Protein AF-A0A849QFP9-F1 (afdb_monomer)

Solvent-accessible surface area (backbone atoms only — not comparable to full-atom values): 15693 Å² total; per-residue (Å²): 98,94,88,39,67,68,58,35,40,57,73,71,58,43,58,43,57,27,62,75,68,69,52,83,86,75,66,65,94,75,50,58,71,41,82,56,90,66,101,61,86,63,81,42,46,48,81,75,65,74,53,51,54,38,48,56,88,50,54,67,30,78,45,77,45,74,23,51,42,28,26,16,52,90,52,50,41,52,28,49,55,52,53,53,54,72,69,53,57,87,64,71,64,72,63,45,62,80,47,41,46,50,38,37,40,39,49,51,54,51,46,72,70,40,37,65,43,58,36,36,42,34,39,18,53,60,24,34,24,28,23,21,88,80,57,57,47,78,44,85,54,75,42,74,47,74,42,68,40,50,38,38,49,40,43,55,46,23,53,38,35,53,44,68,60,83,72,32,56,40,41,58,56,26,33,77,70,69,73,36,52,60,52,72,95,76,56,87,57,77,79,100,38,75,47,83,81,67,51,60,65,69,68,42,53,58,26,63,34,72,68,57,50,46,53,59,58,57,54,67,42,88,65,42,51,57,58,42,77,74,34,89,65,51,59,53,64,54,50,52,51,46,46,48,47,64,69,45,41,32,70,75,53,42,49,60,54,54,47,44,40,51,75,75,36,73,67,22,50,55,53,54,73,54,68,82,109

Secondary structure (DSSP, 8-state):
-TT-HHHHHHHTTHHHHHHHTTPPP--GGGS-EEE---SS--SSHHHHHSS-EEEGGGTT-EEEE--EEEEETTTEE-SHHHHTHHHH--S-HHHHTTTHHHHHHHHHHHHHHH-SEEEEEEEEEEEEEBSTTTS-EEEE---EEEES-HHHHHHHHHHHHT--GGG-HHHHHHHHTTSS---GGG----SS--STTTS------B---HHHHHHHHHTTSTTHHHHHHTSGGGHHHHHHHHHIIIIIIIIIIIHHHHHHHHHH-HHHHHHHHTTT-

Radius of gyration: 19.11 Å; Cα contacts (8 Å, |Δi|>4): 413; chains: 1; bounding box: 43×47×51 Å

Structure (mmCIF, N/CA/C/O backbone):
data_AF-A0A849QFP9-F1
#
_entry.id   AF-A0A849QFP9-F1
#
loop_
_atom_site.group_PDB
_atom_site.id
_atom_site.type_symbol
_atom_site.label_atom_id
_atom_site.label_alt_id
_atom_site.label_comp_id
_atom_site.label_asym_id
_atom_site.label_entity_id
_atom_site.label_seq_id
_atom_site.pdbx_PDB_ins_code
_atom_site.Cartn_x
_atom_site.Cartn_y
_atom_site.Cartn_z
_atom_site.occupancy
_atom_site.B_iso_or_equiv
_atom_site.auth_seq_id
_atom_site.auth_comp_id
_atom_site.auth_asym_id
_atom_site.auth_atom_id
_atom_site.pdbx_PDB_model_num
ATOM 1 N N . VAL A 1 1 ? 5.590 16.949 -3.247 1.00 47.62 1 VAL A N 1
ATOM 2 C CA . VAL A 1 1 ? 4.534 16.055 -3.809 1.00 47.62 1 VAL A CA 1
ATOM 3 C C . VAL A 1 1 ? 3.725 15.306 -2.740 1.00 47.62 1 VAL A C 1
ATOM 5 O O . VAL A 1 1 ? 2.513 15.281 -2.849 1.00 47.62 1 VAL A O 1
ATOM 8 N N . VAL A 1 2 ? 4.326 14.746 -1.679 1.00 54.09 2 VAL A N 1
ATOM 9 C CA . VAL A 1 2 ? 3.601 13.879 -0.707 1.00 54.09 2 VAL A CA 1
ATOM 10 C C . VAL A 1 2 ? 2.628 14.616 0.236 1.00 54.09 2 VAL A C 1
ATOM 12 O O . VAL A 1 2 ? 1.715 14.002 0.770 1.00 54.09 2 VAL A O 1
ATOM 15 N N . THR A 1 3 ? 2.793 15.922 0.446 1.00 63.94 3 THR A N 1
ATOM 16 C CA . THR A 1 3 ? 1.950 16.717 1.363 1.00 63.94 3 THR A CA 1
ATOM 17 C C . THR A 1 3 ? 0.831 17.492 0.669 1.00 63.94 3 THR A C 1
ATOM 19 O O . THR A 1 3 ? -0.048 18.014 1.345 1.00 63.94 3 THR A O 1
ATOM 22 N N . ASN A 1 4 ? 0.846 17.576 -0.665 1.00 79.81 4 ASN A N 1
ATOM 23 C CA . ASN A 1 4 ? -0.159 18.300 -1.440 1.00 79.81 4 ASN A CA 1
ATOM 24 C C . ASN A 1 4 ? -0.864 17.322 -2.382 1.00 79.81 4 ASN A C 1
ATOM 26 O O . ASN A 1 4 ? -0.306 16.928 -3.408 1.00 79.81 4 ASN A O 1
ATOM 30 N N . ILE A 1 5 ? -2.090 16.949 -2.012 1.00 85.25 5 ILE A N 1
ATOM 31 C CA . ILE A 1 5 ? -2.906 15.965 -2.728 1.00 85.25 5 ILE A CA 1
ATOM 32 C C . ILE A 1 5 ? -3.139 16.401 -4.177 1.00 85.25 5 ILE A C 1
ATOM 34 O O . ILE A 1 5 ? -2.902 15.611 -5.078 1.00 85.25 5 ILE A O 1
ATOM 38 N N . TYR A 1 6 ? -3.489 17.665 -4.425 1.00 88.19 6 TYR A N 1
ATOM 39 C CA . TYR A 1 6 ? -3.736 18.174 -5.779 1.00 88.19 6 TYR A CA 1
ATOM 40 C C . TYR A 1 6 ? -2.489 18.124 -6.667 1.00 88.19 6 TYR A C 1
ATOM 42 O O . TYR A 1 6 ? -2.559 17.728 -7.831 1.00 88.19 6 TYR A O 1
ATOM 50 N N . ALA A 1 7 ? -1.324 18.477 -6.113 1.00 87.44 7 ALA A N 1
ATOM 51 C CA . ALA A 1 7 ? -0.056 18.345 -6.825 1.00 87.44 7 ALA A CA 1
ATOM 52 C C . ALA A 1 7 ? 0.269 16.873 -7.129 1.00 87.44 7 ALA A C 1
ATOM 54 O O . ALA A 1 7 ? 0.789 16.578 -8.202 1.00 87.44 7 ALA A O 1
ATOM 55 N N . GLY A 1 8 ? -0.060 15.956 -6.213 1.00 87.50 8 GLY A N 1
ATOM 56 C CA . GLY A 1 8 ? 0.051 14.511 -6.416 1.00 87.50 8 GLY A CA 1
ATOM 57 C C . GLY A 1 8 ? -0.875 13.996 -7.518 1.00 87.50 8 GLY A C 1
ATOM 58 O O . GLY A 1 8 ? -0.400 13.336 -8.438 1.00 87.50 8 GLY A O 1
ATOM 59 N N . THR A 1 9 ? -2.162 14.343 -7.477 1.00 89.75 9 THR A N 1
ATOM 60 C CA . THR A 1 9 ? -3.165 13.978 -8.493 1.00 89.75 9 THR A CA 1
ATOM 61 C C . THR A 1 9 ? -2.753 14.476 -9.879 1.00 89.75 9 THR A C 1
ATOM 63 O O . THR A 1 9 ? -2.843 13.736 -10.857 1.00 89.75 9 THR A O 1
ATOM 66 N N . LYS A 1 10 ? -2.223 15.705 -9.969 1.00 89.62 10 LYS A N 1
ATOM 67 C CA . LYS A 1 10 ? -1.679 16.248 -11.221 1.00 89.62 10 LYS A CA 1
ATOM 68 C C . LYS A 1 10 ? -0.416 15.512 -11.668 1.00 89.62 10 LYS A C 1
ATOM 70 O O . LYS A 1 10 ? -0.332 15.093 -12.814 1.00 89.62 10 LYS A O 1
ATOM 75 N N . GLY A 1 11 ? 0.559 15.356 -10.774 1.00 88.44 11 GLY A N 1
ATOM 76 C CA . GLY A 1 11 ? 1.865 14.773 -11.095 1.00 88.44 11 GLY A CA 1
ATOM 77 C C . GLY A 1 11 ? 1.814 13.291 -11.472 1.00 88.44 11 GLY A C 1
ATOM 78 O O . GLY A 1 11 ? 2.631 12.853 -12.271 1.00 88.44 11 GLY A O 1
ATOM 79 N N . ASN A 1 12 ? 0.844 12.540 -10.945 1.00 89.69 12 ASN A N 1
ATOM 80 C CA . ASN A 1 12 ? 0.605 11.138 -11.309 1.00 89.69 12 ASN A CA 1
ATOM 81 C C . ASN A 1 12 ? -0.395 10.982 -12.468 1.00 89.69 12 ASN A C 1
ATOM 83 O O . ASN A 1 12 ? -0.777 9.864 -12.797 1.00 89.69 12 ASN A O 1
ATOM 87 N N . ASN A 1 13 ? -0.810 12.089 -13.092 1.00 91.88 13 ASN A N 1
ATOM 88 C CA . ASN A 1 13 ? -1.701 12.111 -14.248 1.00 91.88 13 ASN A CA 1
ATOM 89 C C . ASN A 1 13 ? -3.089 11.481 -14.013 1.00 91.88 13 ASN A C 1
ATOM 91 O O . ASN A 1 13 ? -3.632 10.781 -14.861 1.00 91.88 13 ASN A O 1
ATOM 95 N N . TRP A 1 14 ? -3.686 11.718 -12.844 1.00 92.88 14 TRP A N 1
ATOM 96 C CA . TRP A 1 14 ? -5.005 11.162 -12.512 1.00 92.88 14 TRP A CA 1
ATOM 97 C C . TRP A 1 14 ? -6.162 11.955 -13.132 1.00 92.88 14 TRP A C 1
ATOM 99 O O . TRP A 1 14 ? -7.222 11.395 -13.402 1.00 92.88 14 TRP A O 1
ATOM 109 N N . TYR A 1 15 ? -5.977 13.258 -13.372 1.00 92.81 15 TYR A N 1
ATOM 110 C CA . TYR A 1 15 ? -7.051 14.133 -13.853 1.00 92.81 15 TYR A CA 1
ATOM 111 C C . TYR A 1 15 ? -7.648 13.723 -15.207 1.00 92.81 15 TYR A C 1
ATOM 113 O O . TYR A 1 15 ? -8.880 13.696 -15.286 1.00 92.81 15 TYR A O 1
ATOM 121 N N . PRO A 1 16 ? -6.862 13.378 -16.248 1.00 94.00 16 PRO A N 1
ATOM 122 C CA . PRO A 1 16 ? -7.442 12.955 -17.523 1.00 94.00 16 PRO A CA 1
ATOM 123 C C . PRO A 1 16 ? -8.290 11.689 -17.380 1.00 94.00 16 PRO A C 1
ATOM 125 O O . PRO A 1 16 ? -9.415 11.639 -17.873 1.00 94.00 16 PRO A O 1
ATOM 128 N N . VAL A 1 17 ? -7.818 10.712 -16.596 1.00 93.56 17 VAL A N 1
ATOM 129 C CA . VAL A 1 17 ? -8.555 9.472 -16.301 1.00 93.56 17 VAL A CA 1
ATOM 130 C C . VAL A 1 17 ? -9.873 9.781 -15.586 1.00 93.56 17 VAL A C 1
ATOM 132 O O . VAL A 1 17 ? -10.939 9.331 -16.010 1.00 93.56 17 VAL A O 1
ATOM 135 N N . MET A 1 18 ? -9.830 10.611 -14.539 1.00 94.75 18 MET A N 1
ATOM 136 C CA . MET A 1 18 ? -11.031 11.013 -13.800 1.00 94.75 18 MET A CA 1
ATOM 137 C C . MET A 1 18 ? -12.038 11.744 -14.695 1.00 94.75 18 MET A C 1
ATOM 139 O O . MET A 1 18 ? -13.232 11.460 -14.631 1.00 94.75 18 MET A O 1
ATOM 143 N N . LYS A 1 19 ? -11.568 12.652 -15.558 1.00 93.31 19 LYS A N 1
ATOM 144 C CA . LYS A 1 19 ? -12.397 13.401 -16.513 1.00 93.31 19 LYS A CA 1
ATOM 145 C C . LYS A 1 19 ? -13.053 12.466 -17.533 1.00 93.31 19 LYS A C 1
ATOM 147 O O . LYS A 1 19 ? -14.272 12.522 -17.700 1.00 93.31 19 LYS A O 1
ATOM 152 N N . LYS A 1 20 ? -12.274 11.580 -18.161 1.00 94.38 20 LYS A N 1
ATOM 153 C CA . LYS A 1 20 ? -12.737 10.607 -19.163 1.00 94.38 20 LYS A CA 1
ATOM 154 C C . LYS A 1 20 ? -13.816 9.676 -18.612 1.00 94.38 20 LYS A C 1
ATOM 156 O O . LYS A 1 20 ? -14.843 9.473 -19.256 1.00 94.38 20 LYS A O 1
ATOM 161 N N . HIS A 1 21 ? -13.618 9.170 -17.396 1.00 94.69 21 HIS A N 1
ATOM 162 C CA . HIS A 1 21 ? -14.536 8.229 -16.747 1.00 94.69 21 HIS A CA 1
ATOM 163 C C . HIS A 1 21 ? -15.568 8.898 -15.825 1.00 94.69 21 HIS A C 1
ATOM 165 O O . HIS A 1 21 ? -16.326 8.204 -15.151 1.00 94.69 21 HIS A O 1
ATOM 171 N N . ARG A 1 22 ? -15.630 10.238 -15.800 1.00 96.00 22 ARG A N 1
ATOM 172 C CA . ARG A 1 22 ? -16.554 11.031 -14.963 1.00 96.00 22 ARG A CA 1
ATOM 173 C C . ARG A 1 22 ? -16.488 10.662 -13.473 1.00 96.00 22 ARG A C 1
ATOM 175 O O . ARG A 1 22 ? -17.497 10.678 -12.768 1.00 96.00 22 ARG A O 1
ATOM 182 N N . ILE A 1 23 ? -15.287 10.349 -12.991 1.00 94.81 23 ILE A N 1
ATOM 183 C CA . ILE A 1 23 ? -15.021 9.996 -11.596 1.00 94.81 23 ILE A CA 1
ATOM 184 C C . ILE A 1 23 ? -14.970 11.283 -10.774 1.00 94.81 23 ILE A C 1
ATOM 186 O O . ILE A 1 23 ? -14.195 12.198 -11.062 1.00 94.81 23 ILE A O 1
ATOM 190 N N . LYS A 1 24 ? -15.787 11.353 -9.721 1.00 93.06 24 LYS A N 1
ATOM 191 C CA . LYS A 1 24 ? -15.722 12.452 -8.754 1.00 93.06 24 LYS A CA 1
ATOM 192 C C . LYS A 1 24 ? -14.499 12.268 -7.862 1.00 93.06 24 LYS A C 1
ATOM 194 O O . LYS A 1 24 ? -14.338 11.226 -7.237 1.00 93.06 24 LYS A O 1
ATOM 199 N N . PHE A 1 25 ? -13.667 13.300 -7.774 1.00 91.94 25 PHE A N 1
ATOM 200 C CA . PHE A 1 25 ? -12.512 13.307 -6.885 1.00 91.94 25 PHE A CA 1
ATOM 201 C C . PHE A 1 25 ? -12.856 13.986 -5.559 1.00 91.94 25 PHE A C 1
ATOM 203 O O . PHE A 1 25 ? -13.142 15.183 -5.534 1.00 91.94 25 PHE A O 1
ATOM 210 N N . LEU A 1 26 ? -12.794 13.228 -4.463 1.00 89.81 26 LEU A N 1
ATOM 211 C CA . LEU A 1 26 ? -12.957 13.736 -3.104 1.00 89.81 26 LEU A CA 1
ATOM 212 C C . LEU A 1 26 ? -11.648 13.549 -2.323 1.00 89.81 26 LEU A C 1
ATOM 214 O O . LEU A 1 26 ? -11.327 12.432 -1.917 1.00 89.81 26 LEU A O 1
ATOM 218 N N . PRO A 1 27 ? -10.878 14.622 -2.078 1.00 88.25 27 PRO A N 1
ATOM 219 C CA . PRO A 1 27 ? -9.790 14.582 -1.113 1.00 88.25 27 PRO A CA 1
ATOM 220 C C . PRO A 1 27 ? -10.349 14.334 0.289 1.00 88.25 27 PRO A C 1
ATOM 222 O O . PRO A 1 27 ? -11.085 15.161 0.820 1.00 88.25 27 PRO A O 1
ATOM 225 N N . LEU A 1 28 ? -9.956 13.232 0.921 1.00 82.62 28 LEU A N 1
ATOM 226 C CA . LEU A 1 28 ? -10.495 12.825 2.228 1.00 82.62 28 LEU A CA 1
ATOM 227 C C . LEU A 1 28 ? -10.129 13.775 3.373 1.00 82.62 28 LEU A C 1
ATOM 229 O O . LEU A 1 28 ? -10.816 13.822 4.381 1.00 82.62 28 LEU A O 1
ATOM 233 N N . ILE A 1 29 ? -9.107 14.615 3.189 1.00 81.88 29 ILE A N 1
ATOM 234 C CA . ILE A 1 29 ? -8.820 15.736 4.099 1.00 81.88 29 ILE A CA 1
ATOM 235 C C . ILE A 1 29 ? -9.986 16.733 4.221 1.00 81.88 29 ILE A C 1
ATOM 237 O O . ILE A 1 29 ? -10.018 17.500 5.176 1.00 81.88 29 ILE A O 1
ATOM 241 N N . ASN A 1 30 ? -10.916 16.722 3.261 1.00 85.06 30 ASN A N 1
ATOM 242 C CA . ASN A 1 30 ? -12.113 17.561 3.228 1.00 85.06 30 ASN A CA 1
ATOM 243 C C . ASN A 1 30 ? -13.391 16.765 3.550 1.00 85.06 30 ASN A C 1
ATOM 245 O O . ASN A 1 30 ? -14.485 17.303 3.394 1.00 85.06 30 ASN A O 1
ATOM 249 N N . ALA A 1 31 ? -13.270 15.487 3.917 1.00 88.00 31 ALA A N 1
ATOM 250 C CA . ALA A 1 31 ? -14.407 14.640 4.244 1.00 88.00 31 ALA A CA 1
ATOM 251 C C . ALA A 1 31 ? -14.952 14.941 5.646 1.00 88.00 31 ALA A C 1
ATOM 253 O O . ALA A 1 31 ? -14.252 15.484 6.508 1.00 88.00 31 ALA A O 1
ATOM 254 N N . THR A 1 32 ? -16.206 14.563 5.884 1.00 90.38 32 THR A N 1
ATOM 255 C CA . THR A 1 32 ? -16.853 14.746 7.186 1.00 90.38 32 THR A CA 1
ATOM 256 C C . THR A 1 32 ? -16.579 13.537 8.067 1.00 90.38 32 THR A C 1
ATOM 258 O O . THR A 1 32 ? -17.117 12.464 7.821 1.00 90.38 32 THR A O 1
ATOM 261 N N . TYR A 1 33 ? -15.771 13.693 9.113 1.00 91.00 33 TYR A N 1
ATOM 262 C CA . TYR A 1 33 ? -15.473 12.595 10.035 1.00 91.00 33 TYR A CA 1
ATOM 263 C C . TYR A 1 33 ? -16.540 12.464 11.125 1.00 91.00 33 TYR A C 1
ATOM 265 O O . TYR A 1 33 ? -17.012 13.466 11.663 1.00 91.00 33 TYR A O 1
ATOM 273 N N . VAL A 1 34 ? -16.908 11.222 11.439 1.00 93.62 34 VAL A N 1
ATOM 274 C CA . VAL A 1 34 ? -17.873 10.865 12.488 1.00 93.62 34 VAL A CA 1
ATOM 275 C C . VAL A 1 34 ? -17.320 9.745 13.364 1.00 93.62 34 VAL A C 1
ATOM 277 O O . VAL A 1 34 ? -16.515 8.938 12.893 1.00 93.62 34 VAL A O 1
ATOM 280 N N . ASP A 1 35 ? -17.768 9.691 14.617 1.00 93.75 35 ASP A N 1
ATOM 281 C CA . ASP A 1 35 ? -17.397 8.639 15.564 1.00 93.75 35 ASP A CA 1
ATOM 282 C C . ASP A 1 35 ? -17.896 7.264 15.116 1.00 93.75 35 ASP A C 1
ATOM 284 O O . ASP A 1 35 ? -19.013 7.112 14.609 1.00 93.75 35 ASP A O 1
ATOM 288 N N . VAL A 1 36 ? -17.073 6.243 15.353 1.00 94.06 36 VAL A N 1
ATOM 289 C CA . VAL A 1 36 ? -17.382 4.850 15.035 1.00 94.06 36 VAL A CA 1
ATOM 290 C C . VAL A 1 36 ? -17.274 3.991 16.275 1.00 94.06 36 VAL A C 1
ATOM 292 O O . VAL A 1 36 ? -16.244 3.942 16.943 1.00 94.06 36 VAL A O 1
ATOM 295 N N . LYS A 1 37 ? -18.335 3.231 16.539 1.00 93.25 37 LYS A N 1
ATOM 296 C CA . LYS A 1 37 ? -18.308 2.181 17.548 1.00 93.25 37 LYS A CA 1
ATOM 297 C C . LYS A 1 37 ? -17.863 0.871 16.909 1.00 93.25 37 LYS A C 1
ATOM 299 O O . LYS A 1 37 ? -18.579 0.308 16.085 1.00 93.25 37 LYS A O 1
ATOM 304 N N . LEU A 1 38 ? -16.696 0.384 17.313 1.00 94.50 38 LEU A N 1
ATOM 305 C CA . LEU A 1 38 ? -16.158 -0.885 16.835 1.00 94.50 38 LEU A CA 1
ATOM 306 C C . LEU A 1 38 ? -16.750 -2.080 17.599 1.00 94.50 38 LEU A C 1
ATOM 308 O O . LEU A 1 38 ? -17.119 -1.949 18.769 1.00 94.50 38 LEU A O 1
ATOM 312 N N . PRO A 1 39 ? -16.821 -3.268 16.968 1.00 92.88 39 PRO A N 1
ATOM 313 C CA . PRO A 1 39 ? -17.368 -4.472 17.598 1.00 92.88 39 PRO A CA 1
ATOM 314 C C . PRO A 1 39 ? -16.432 -5.081 18.655 1.00 92.88 39 PRO A C 1
ATOM 316 O O . PRO A 1 39 ? -16.833 -5.980 19.390 1.00 92.88 39 PRO A O 1
ATOM 319 N N . ARG A 1 40 ? -15.178 -4.622 18.724 1.00 93.12 40 ARG A N 1
ATOM 320 C CA . ARG A 1 40 ? -14.170 -5.039 19.705 1.00 93.12 40 ARG A CA 1
ATOM 321 C C . ARG A 1 40 ? -13.244 -3.868 20.031 1.00 93.12 40 ARG A C 1
ATOM 323 O O . ARG A 1 40 ? -13.169 -2.917 19.255 1.00 93.12 40 ARG A O 1
ATOM 330 N N . LYS A 1 41 ? -12.535 -3.968 21.158 1.00 93.12 41 LYS A N 1
ATOM 331 C CA . LYS A 1 41 ? -11.524 -2.984 21.562 1.00 93.12 41 LYS A CA 1
ATOM 332 C C . LYS A 1 41 ? -10.402 -2.913 20.521 1.00 93.12 41 LYS A C 1
ATOM 334 O O . LYS A 1 41 ? -9.990 -3.954 20.004 1.00 93.12 41 LYS A O 1
ATOM 339 N N . THR A 1 42 ? -9.920 -1.704 20.242 1.00 94.56 42 THR A N 1
ATOM 340 C CA . THR A 1 42 ? -8.750 -1.497 19.378 1.00 94.56 42 THR A CA 1
ATOM 341 C C . THR A 1 42 ? -7.468 -1.979 20.055 1.00 94.56 42 THR A C 1
ATOM 343 O O . THR A 1 42 ? -7.383 -2.064 21.283 1.00 94.56 42 THR A O 1
ATOM 346 N N . LEU A 1 43 ? -6.461 -2.319 19.255 1.00 94.81 43 LEU A N 1
ATOM 347 C CA . LEU A 1 43 ? -5.129 -2.655 19.740 1.00 94.81 43 LEU A CA 1
ATOM 348 C C . LEU A 1 43 ? -4.415 -1.416 20.282 1.00 94.81 43 LEU A C 1
ATOM 350 O O . LEU A 1 43 ? -3.799 -1.492 21.342 1.00 94.81 43 LEU A O 1
ATOM 354 N N . VAL A 1 44 ? -4.460 -0.305 19.538 1.00 93.44 44 VAL A N 1
ATOM 355 C CA . VAL A 1 44 ? -3.753 0.944 19.877 1.00 93.44 44 VAL A CA 1
ATOM 356 C C . VAL A 1 44 ? -4.447 2.218 19.384 1.00 93.44 44 VAL A C 1
ATOM 358 O O . VAL A 1 44 ? -4.041 3.308 19.785 1.00 93.44 44 VAL A O 1
ATOM 361 N N . LEU A 1 45 ? -5.429 2.132 18.478 1.00 89.69 45 LEU A N 1
ATOM 362 C CA . LEU A 1 45 ? -6.012 3.316 17.834 1.00 89.69 45 LEU A CA 1
ATOM 363 C C . LEU A 1 45 ? -6.629 4.287 18.859 1.00 89.69 45 LEU A C 1
ATOM 365 O O . LEU A 1 45 ? -6.307 5.475 18.837 1.00 89.69 45 LEU A O 1
ATOM 369 N N . GLU A 1 46 ? -7.436 3.780 19.794 1.00 89.31 46 GLU A N 1
ATOM 370 C CA . GLU A 1 46 ? -8.029 4.585 20.875 1.00 89.31 46 GLU A CA 1
ATOM 371 C C . GLU A 1 46 ? -6.956 5.177 21.801 1.00 89.31 46 GLU A C 1
ATOM 373 O O . GLU A 1 46 ? -7.046 6.342 22.175 1.00 89.31 46 GLU A O 1
ATOM 378 N N . ASP A 1 47 ? -5.898 4.424 22.111 1.00 88.38 47 ASP A N 1
ATOM 379 C CA . ASP A 1 47 ? -4.819 4.878 22.998 1.00 88.38 47 ASP A CA 1
ATOM 380 C C . ASP A 1 47 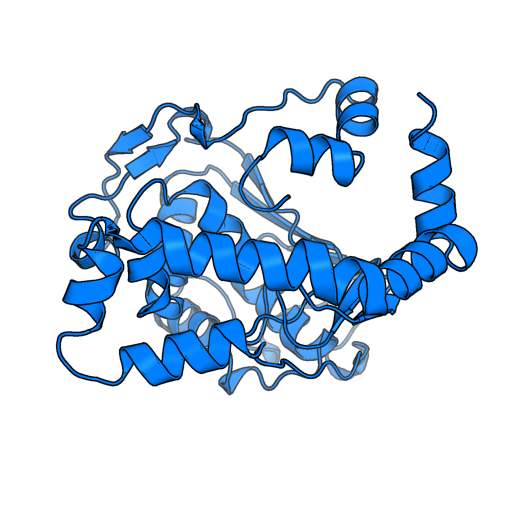? -3.974 6.004 22.368 1.00 88.38 47 ASP A C 1
ATOM 382 O O . ASP A 1 47 ? -3.492 6.900 23.064 1.00 88.38 47 ASP A O 1
ATOM 386 N N . ILE A 1 48 ? -3.779 5.970 21.044 1.00 85.69 48 ILE A N 1
ATOM 387 C CA . ILE A 1 48 ? -2.963 6.953 20.312 1.00 85.69 48 ILE A CA 1
ATOM 388 C C . ILE A 1 48 ? -3.762 8.218 19.981 1.00 85.69 48 ILE A C 1
ATOM 390 O O . ILE A 1 48 ? -3.211 9.324 20.032 1.00 85.69 48 ILE A O 1
ATOM 394 N N . PHE A 1 49 ? -5.027 8.066 19.584 1.00 85.25 49 PHE A N 1
ATOM 395 C CA . PHE A 1 49 ? -5.834 9.166 19.048 1.00 85.25 49 PHE A CA 1
ATOM 396 C C . PHE A 1 49 ? -6.902 9.678 20.015 1.00 85.25 49 PHE A C 1
ATOM 398 O O . PHE A 1 49 ? -7.353 10.808 19.848 1.00 85.25 49 PHE A O 1
ATOM 405 N N . GLY A 1 50 ? -7.279 8.896 21.029 1.00 87.25 50 GLY A N 1
ATOM 406 C CA . GLY A 1 50 ? -8.362 9.213 21.967 1.00 87.25 50 GLY A CA 1
ATOM 407 C C . GLY A 1 50 ? -9.769 9.056 21.382 1.00 87.25 50 GLY A C 1
ATOM 408 O O . GLY A 1 50 ? -10.745 9.149 22.119 1.00 87.25 50 GLY A O 1
ATOM 409 N N . GLU A 1 51 ? -9.878 8.813 20.077 1.00 86.88 51 GLU A N 1
ATOM 410 C CA . GLU A 1 51 ? -11.126 8.693 19.330 1.00 86.88 51 GLU A CA 1
ATOM 411 C C . GLU A 1 51 ? -10.966 7.683 18.184 1.00 86.88 51 GLU A C 1
ATOM 413 O O . GLU A 1 51 ? -9.861 7.460 17.679 1.00 86.88 51 GLU A O 1
ATOM 418 N N . VAL A 1 52 ? -12.082 7.093 17.752 1.00 90.69 52 VAL A N 1
ATOM 419 C CA . VAL A 1 52 ? -12.154 6.272 16.538 1.00 90.69 52 VAL A CA 1
ATOM 420 C C . VAL A 1 52 ? -13.134 6.938 15.591 1.00 90.69 52 VAL A C 1
ATOM 422 O O . VAL A 1 52 ? -14.344 6.868 15.787 1.00 90.69 52 VAL A O 1
ATOM 425 N N . ILE A 1 53 ? -12.599 7.578 14.556 1.00 91.25 53 ILE A N 1
ATOM 426 C CA . ILE A 1 53 ? -13.379 8.342 13.582 1.00 91.25 53 ILE A CA 1
ATOM 427 C C . ILE A 1 53 ? -13.166 7.816 12.164 1.00 91.25 53 ILE A C 1
ATOM 429 O O . ILE A 1 53 ? -12.091 7.321 11.818 1.00 91.25 53 ILE A O 1
ATOM 433 N N . ALA A 1 54 ? -14.179 7.973 11.316 1.00 92.06 54 ALA A N 1
ATOM 434 C CA . ALA A 1 54 ? -14.102 7.636 9.898 1.00 92.06 54 ALA A CA 1
ATOM 435 C C . ALA A 1 54 ? -14.851 8.656 9.024 1.00 92.06 54 ALA A C 1
ATOM 437 O O . ALA A 1 54 ? -15.789 9.293 9.510 1.00 92.06 54 ALA A O 1
ATOM 438 N N . PRO A 1 55 ? -14.479 8.807 7.738 1.00 92.00 55 PRO A N 1
ATOM 439 C CA . PRO A 1 55 ? -15.224 9.638 6.795 1.00 92.00 55 PRO A CA 1
ATOM 440 C C . PRO A 1 55 ? -16.649 9.104 6.617 1.00 92.00 55 PRO A C 1
ATOM 442 O O . PRO A 1 55 ? -16.836 7.950 6.241 1.00 92.00 55 PRO A O 1
ATOM 445 N N . LYS A 1 56 ? -17.666 9.931 6.846 1.00 92.75 56 LYS A N 1
ATOM 446 C CA . LYS A 1 56 ? -19.082 9.565 6.705 1.00 92.75 56 LYS A CA 1
ATOM 447 C C . LYS A 1 56 ? -19.418 9.103 5.286 1.00 92.75 56 LYS A C 1
ATOM 449 O O . LYS A 1 56 ? -20.289 8.262 5.095 1.00 92.75 56 LYS A O 1
ATOM 454 N N . GLU A 1 57 ? -18.728 9.653 4.294 1.00 91.00 57 GLU A N 1
ATOM 455 C CA . GLU A 1 57 ? -18.966 9.440 2.869 1.00 91.00 57 GLU A CA 1
ATOM 456 C C . GLU A 1 57 ? -18.712 7.997 2.408 1.00 91.00 57 GLU A C 1
ATOM 458 O O . GLU A 1 57 ? -19.217 7.617 1.355 1.00 91.00 57 GLU A O 1
ATOM 463 N N . ILE A 1 58 ? -17.963 7.194 3.174 1.00 89.94 58 ILE A N 1
ATOM 464 C CA . ILE A 1 58 ? -17.651 5.799 2.818 1.00 89.94 58 ILE A CA 1
ATOM 465 C C . ILE A 1 58 ? -18.533 4.765 3.538 1.00 89.94 58 ILE A C 1
ATOM 467 O O . ILE A 1 58 ? -18.447 3.572 3.245 1.00 89.94 58 ILE A O 1
ATOM 471 N N . PHE A 1 59 ? -19.406 5.190 4.456 1.00 94.25 59 PHE A N 1
ATOM 472 C CA . PHE A 1 59 ? -20.256 4.278 5.229 1.00 94.25 59 PHE A CA 1
ATOM 473 C C . PHE A 1 59 ? -21.258 3.561 4.326 1.00 94.25 59 PHE A C 1
ATOM 475 O O . PHE A 1 59 ? -21.962 4.194 3.540 1.00 94.25 59 PHE A O 1
ATOM 482 N N . GLY A 1 60 ? -21.342 2.238 4.463 1.00 95.06 60 GLY A N 1
ATOM 483 C CA . GLY A 1 60 ? -22.241 1.392 3.679 1.00 95.06 60 GLY A CA 1
ATOM 484 C C . GLY A 1 60 ? -21.942 1.388 2.178 1.00 95.06 60 GLY A C 1
ATOM 485 O O . GLY A 1 60 ? -22.794 0.972 1.397 1.00 95.06 60 GLY A O 1
ATOM 486 N N . THR A 1 61 ? -20.764 1.860 1.763 1.00 94.44 61 THR A N 1
ATOM 487 C CA . THR A 1 61 ? -20.338 1.842 0.361 1.00 94.44 61 THR A CA 1
ATOM 488 C C . THR A 1 61 ? -19.492 0.612 0.050 1.00 94.44 61 THR A C 1
ATOM 490 O O . THR A 1 61 ? -18.917 -0.007 0.947 1.00 94.44 61 THR A O 1
ATOM 493 N N . ASN A 1 62 ? -19.400 0.276 -1.234 1.00 95.69 62 ASN A N 1
ATOM 494 C CA . ASN A 1 62 ? -18.411 -0.672 -1.733 1.00 95.69 62 ASN A CA 1
ATOM 495 C C . ASN A 1 62 ? -17.117 0.091 -1.995 1.00 95.69 62 ASN A C 1
ATOM 497 O O . ASN A 1 62 ? -17.123 1.064 -2.755 1.00 95.69 62 ASN A O 1
ATOM 501 N N . ILE A 1 63 ? -16.023 -0.350 -1.388 1.00 93.88 63 ILE A N 1
ATOM 502 C CA . ILE A 1 63 ? -14.721 0.295 -1.509 1.00 93.88 63 ILE A CA 1
ATOM 503 C C . ILE A 1 63 ? -13.820 -0.587 -2.372 1.00 93.88 63 ILE A C 1
ATOM 505 O O . ILE A 1 63 ? -13.746 -1.803 -2.191 1.00 93.88 63 ILE A O 1
ATOM 509 N N . ILE A 1 64 ? -13.155 0.044 -3.345 1.00 95.81 64 ILE A N 1
ATOM 510 C CA . ILE A 1 64 ? -12.122 -0.592 -4.163 1.00 95.81 64 ILE A CA 1
ATOM 511 C C . ILE A 1 64 ? -10.780 0.057 -3.832 1.00 95.81 64 ILE A C 1
ATOM 513 O O . ILE A 1 64 ? -10.571 1.241 -4.103 1.00 95.81 64 ILE A O 1
ATOM 517 N N . HIS A 1 65 ? -9.871 -0.728 -3.269 1.00 95.69 65 HIS A N 1
ATOM 518 C CA . HIS A 1 65 ? -8.500 -0.334 -2.979 1.00 95.69 65 HIS A CA 1
ATOM 519 C C . HIS A 1 65 ? -7.604 -0.548 -4.196 1.00 95.69 65 HIS A C 1
ATOM 521 O O . HIS A 1 65 ? -7.631 -1.618 -4.802 1.00 95.69 65 HIS A O 1
ATOM 527 N N . LEU A 1 66 ? -6.764 0.443 -4.507 1.00 95.50 66 LEU A N 1
ATOM 528 C CA . LEU A 1 66 ? -5.814 0.405 -5.628 1.00 95.50 66 LEU A CA 1
ATOM 529 C C . LEU A 1 66 ? -4.360 0.606 -5.147 1.00 95.50 66 LEU A C 1
ATOM 531 O O . LEU A 1 66 ? -3.711 1.586 -5.530 1.00 95.50 66 LEU A O 1
ATOM 535 N N . PRO A 1 67 ? -3.834 -0.261 -4.257 1.00 95.75 67 PRO A N 1
ATOM 536 C CA . PRO A 1 67 ? -2.465 -0.139 -3.770 1.00 95.75 67 PRO A CA 1
ATOM 537 C C . PRO A 1 67 ? -1.456 -0.482 -4.871 1.00 95.75 67 PRO A C 1
ATOM 539 O O . PRO A 1 67 ? -1.720 -1.308 -5.731 1.00 95.75 67 PRO A O 1
ATOM 542 N N . THR A 1 68 ? -0.251 0.082 -4.799 1.00 95.38 68 THR A N 1
ATOM 543 C CA . THR A 1 68 ? 0.867 -0.285 -5.692 1.00 95.38 68 THR A CA 1
ATOM 544 C C . THR A 1 68 ? 1.858 -1.203 -4.978 1.00 95.38 68 THR A C 1
ATOM 546 O O . THR A 1 68 ? 2.224 -0.927 -3.829 1.00 95.38 68 THR A O 1
ATOM 549 N N . ILE A 1 69 ? 2.385 -2.228 -5.655 1.00 96.69 69 ILE A N 1
ATOM 550 C CA . ILE A 1 69 ? 3.456 -3.086 -5.128 1.00 96.69 69 ILE A CA 1
ATOM 551 C C . ILE A 1 69 ? 4.747 -2.276 -4.975 1.00 96.69 69 ILE A C 1
ATOM 553 O O . ILE A 1 69 ? 5.441 -1.956 -5.939 1.00 96.69 69 ILE A O 1
ATOM 557 N N . LYS A 1 70 ? 5.118 -1.955 -3.735 1.00 95.25 70 LYS A N 1
ATOM 558 C CA . LYS A 1 70 ? 6.409 -1.319 -3.437 1.00 95.25 70 LYS A CA 1
ATOM 559 C C . LYS A 1 70 ? 6.907 -1.595 -2.026 1.00 95.25 70 LYS A C 1
ATOM 561 O O . LYS A 1 70 ? 6.108 -1.774 -1.097 1.00 95.25 70 LYS A O 1
ATOM 566 N N . THR A 1 71 ? 8.225 -1.570 -1.857 1.00 93.75 71 THR A N 1
ATOM 567 C CA . THR A 1 71 ? 8.896 -1.663 -0.554 1.00 93.75 71 THR A CA 1
ATOM 568 C C . THR A 1 71 ? 8.619 -0.438 0.323 1.00 93.75 71 THR A C 1
ATOM 570 O O . THR A 1 71 ? 8.277 0.655 -0.145 1.00 93.75 71 THR A O 1
ATOM 573 N N . HIS A 1 72 ? 8.755 -0.609 1.640 1.00 90.12 72 HIS A N 1
ATOM 574 C CA . HIS A 1 72 ? 8.552 0.468 2.605 1.00 90.12 72 HIS A CA 1
ATOM 575 C C . HIS A 1 72 ? 9.426 0.313 3.855 1.00 90.12 72 HIS A C 1
ATOM 577 O O . HIS A 1 72 ? 9.338 -0.687 4.565 1.00 90.12 72 HIS A O 1
ATOM 583 N N . GLY A 1 73 ? 10.190 1.352 4.211 1.00 81.38 73 GLY A N 1
ATOM 584 C CA . GLY A 1 73 ? 11.192 1.273 5.285 1.00 81.38 73 GLY A CA 1
ATOM 585 C C . GLY A 1 73 ? 10.665 1.030 6.712 1.00 81.38 73 GLY A C 1
ATOM 586 O O . GLY A 1 73 ? 11.445 0.651 7.588 1.00 81.38 73 GLY A O 1
ATOM 587 N N . HIS A 1 74 ? 9.366 1.235 6.971 1.00 76.69 74 HIS A N 1
ATOM 588 C CA . HIS A 1 74 ? 8.755 0.972 8.288 1.00 76.69 74 HIS A CA 1
ATOM 589 C C . HIS A 1 74 ? 8.030 -0.370 8.392 1.00 76.69 74 HIS A C 1
ATOM 591 O O . HIS A 1 74 ? 7.936 -0.908 9.485 1.00 76.69 74 HIS A O 1
ATOM 597 N N . THR A 1 75 ? 7.499 -0.883 7.282 1.00 82.00 75 THR A N 1
ATOM 598 C CA . THR A 1 75 ? 6.538 -2.003 7.273 1.00 82.00 75 THR A CA 1
ATOM 599 C C . THR A 1 75 ? 6.969 -3.132 6.339 1.00 82.00 75 THR A C 1
ATOM 601 O O . THR A 1 75 ? 6.155 -3.994 6.031 1.00 82.00 75 THR A O 1
ATOM 604 N N . GLN A 1 76 ? 8.226 -3.106 5.872 1.00 88.44 76 GLN A N 1
ATOM 605 C CA . GLN A 1 76 ? 8.814 -3.919 4.791 1.00 88.44 76 GLN A CA 1
ATOM 606 C C . GLN A 1 76 ? 8.209 -3.639 3.413 1.00 88.44 76 GLN A C 1
ATOM 608 O O . GLN A 1 76 ? 8.916 -3.361 2.447 1.00 88.44 76 GLN A O 1
ATOM 613 N N . MET A 1 77 ? 6.887 -3.607 3.344 1.00 93.19 77 MET A N 1
ATOM 614 C CA . MET A 1 77 ? 6.108 -3.392 2.138 1.00 93.19 77 MET A CA 1
ATOM 615 C C . MET A 1 77 ? 4.989 -2.381 2.371 1.00 93.19 77 MET A C 1
ATOM 617 O O . MET A 1 77 ? 4.663 -1.999 3.505 1.00 93.19 77 MET A O 1
ATOM 621 N N . THR A 1 78 ? 4.408 -1.947 1.265 1.00 91.56 78 THR A N 1
ATOM 622 C CA . THR A 1 78 ? 3.112 -1.272 1.234 1.00 91.56 78 THR A CA 1
ATOM 623 C C . THR A 1 78 ? 1.986 -2.303 1.190 1.00 91.56 78 THR A C 1
ATOM 625 O O . THR A 1 78 ? 1.919 -3.096 2.130 1.00 91.56 78 THR A O 1
ATOM 628 N N . GLY A 1 79 ? 1.131 -2.286 0.170 1.00 94.31 79 GLY A N 1
ATOM 629 C CA . GLY A 1 79 ? -0.030 -3.166 0.051 1.00 94.31 79 GLY A CA 1
ATOM 630 C C . GLY A 1 79 ? -1.330 -2.562 0.583 1.00 94.31 79 GLY A C 1
ATOM 631 O O . GLY A 1 79 ? -1.353 -1.436 1.096 1.00 94.31 79 GLY A O 1
ATOM 632 N N . ALA A 1 80 ? -2.398 -3.339 0.453 1.00 95.69 80 ALA A N 1
ATOM 633 C CA . ALA A 1 80 ? -3.782 -3.002 0.741 1.00 95.69 80 ALA A CA 1
ATOM 634 C C . ALA A 1 80 ? -3.968 -2.473 2.161 1.00 95.69 80 ALA A C 1
ATOM 636 O O . ALA A 1 80 ? -4.500 -1.383 2.338 1.00 95.69 80 ALA A O 1
ATOM 637 N N . LEU A 1 81 ? -3.435 -3.163 3.179 1.00 95.44 81 LEU A N 1
ATOM 638 C CA . LEU A 1 81 ? -3.591 -2.715 4.571 1.00 95.44 81 LEU A CA 1
ATOM 639 C C . LEU A 1 81 ? -3.011 -1.310 4.771 1.00 95.44 81 LEU A C 1
ATOM 641 O O . LEU A 1 81 ? -3.530 -0.521 5.553 1.00 95.44 81 LEU A O 1
ATOM 645 N N . LYS A 1 82 ? -1.904 -0.992 4.083 1.00 92.31 82 LYS A N 1
ATOM 646 C CA . LYS A 1 82 ? -1.232 0.304 4.228 1.00 92.31 82 LYS A CA 1
ATOM 647 C C . LYS A 1 82 ? -1.907 1.413 3.423 1.00 92.31 82 LYS A C 1
ATOM 649 O O . LYS A 1 82 ? -1.761 2.573 3.803 1.00 92.31 82 LYS A O 1
ATOM 654 N N . ASP A 1 83 ? -2.618 1.079 2.354 1.00 92.25 83 ASP A N 1
ATOM 655 C CA . ASP A 1 83 ? -3.399 2.031 1.559 1.00 92.25 83 ASP A CA 1
ATOM 656 C C . ASP A 1 83 ? -4.416 2.778 2.437 1.00 92.25 83 ASP A C 1
ATOM 658 O O . ASP A 1 83 ? -4.459 4.011 2.475 1.00 92.25 83 ASP A O 1
ATOM 662 N N . SER A 1 84 ? -5.091 2.029 3.310 1.00 87.44 84 SER A N 1
ATOM 663 C CA . SER A 1 84 ? -6.058 2.522 4.295 1.00 87.44 84 SER A CA 1
ATOM 664 C C . SER A 1 84 ? -5.478 3.510 5.312 1.00 87.44 84 SER A C 1
ATOM 666 O O . SER A 1 84 ? -6.211 4.291 5.916 1.00 87.44 84 SER A O 1
ATOM 668 N N . PHE A 1 85 ? -4.154 3.542 5.503 1.00 87.56 85 PHE A N 1
ATOM 669 C CA . PHE A 1 85 ? -3.513 4.486 6.425 1.00 87.56 85 PHE A CA 1
ATOM 670 C C . PHE A 1 85 ? -3.799 5.947 6.053 1.00 87.56 85 PHE A C 1
ATOM 672 O O . PHE A 1 85 ? -3.929 6.805 6.928 1.00 87.56 85 PHE A O 1
ATOM 679 N N . GLY A 1 86 ? -3.889 6.239 4.750 1.00 75.38 86 GLY A N 1
ATOM 680 C CA . GLY A 1 86 ? -4.199 7.577 4.252 1.00 75.38 86 GLY A CA 1
ATOM 681 C C . GLY A 1 86 ? -5.661 7.990 4.446 1.00 75.38 86 GLY A C 1
ATOM 682 O O . GLY A 1 86 ? -5.927 9.192 4.489 1.00 75.38 86 GLY A O 1
ATOM 683 N N . LEU A 1 87 ? -6.563 7.010 4.580 1.00 72.62 87 LEU A N 1
ATOM 684 C CA . LEU A 1 87 ? -8.018 7.171 4.601 1.00 72.62 87 LEU A CA 1
ATOM 685 C C . LEU A 1 87 ? -8.537 7.652 5.963 1.00 72.62 87 LEU A C 1
ATOM 687 O O . LEU A 1 87 ? -9.333 8.589 6.038 1.00 72.62 87 LEU A O 1
ATOM 691 N N . TYR A 1 88 ? -8.044 7.057 7.048 1.00 70.12 88 TYR A N 1
ATOM 692 C CA . TYR A 1 88 ? -8.652 7.228 8.373 1.00 70.12 88 TYR A CA 1
ATOM 693 C C . TYR A 1 88 ? -7.933 8.210 9.290 1.00 70.12 88 TYR A C 1
ATOM 695 O O . TYR A 1 88 ? -8.558 8.853 10.127 1.00 70.12 88 TYR A O 1
ATOM 703 N N . LEU A 1 89 ? -6.618 8.359 9.145 1.00 72.00 89 LEU A N 1
ATOM 704 C CA . LEU A 1 89 ? -5.837 9.143 10.097 1.00 72.00 89 LEU A CA 1
ATOM 705 C C . LEU A 1 89 ? -5.719 10.585 9.618 1.00 72.00 89 LEU A C 1
ATOM 707 O O . LEU A 1 89 ? -5.085 10.836 8.599 1.00 72.00 89 LEU A O 1
ATOM 711 N N . THR A 1 90 ? -6.261 11.558 10.343 1.00 67.19 90 THR A N 1
ATOM 712 C CA . THR A 1 90 ? -6.169 12.986 9.969 1.00 67.19 90 THR A CA 1
ATOM 713 C C . THR A 1 90 ? -5.064 13.714 10.733 1.00 67.19 90 THR A C 1
ATOM 715 O O . THR A 1 90 ? -4.258 14.431 10.138 1.00 67.19 90 THR A O 1
ATOM 718 N N . LYS A 1 91 ? -4.975 13.482 12.044 1.00 69.81 91 LYS A N 1
ATOM 719 C CA . LYS A 1 91 ? -4.010 14.099 12.969 1.00 69.81 91 LYS A CA 1
ATOM 720 C C . LYS A 1 91 ? -2.981 13.074 13.442 1.00 69.81 91 LYS A C 1
ATOM 722 O O . LYS A 1 91 ? -3.103 11.897 13.134 1.00 69.81 91 LYS A O 1
ATOM 727 N N . ASN A 1 92 ? -1.926 13.523 14.127 1.00 68.62 92 ASN A N 1
ATOM 728 C CA . ASN A 1 92 ? -0.951 12.688 14.857 1.00 68.62 92 ASN A CA 1
ATOM 729 C C . ASN A 1 92 ? -0.370 11.470 14.104 1.00 68.62 92 ASN A C 1
ATOM 731 O O . ASN A 1 92 ? 0.126 10.528 14.718 1.00 68.62 92 ASN A O 1
ATOM 735 N N . ARG A 1 93 ? -0.350 11.501 12.761 1.00 75.75 93 ARG A N 1
ATOM 736 C CA . ARG A 1 93 ? 0.119 10.389 11.912 1.00 75.75 93 ARG A CA 1
ATOM 737 C C . ARG A 1 93 ? 1.527 9.916 12.267 1.00 75.75 93 ARG A C 1
ATOM 739 O O . ARG A 1 93 ? 1.852 8.756 12.052 1.00 75.75 93 ARG A O 1
ATOM 746 N N . HIS A 1 94 ? 2.374 10.798 12.787 1.00 74.88 94 HIS A N 1
ATOM 747 C CA . HIS A 1 94 ? 3.731 10.465 13.209 1.00 74.88 94 HIS A CA 1
ATOM 748 C C . HIS A 1 94 ? 3.758 9.515 14.421 1.00 74.88 94 HIS A C 1
ATOM 750 O O . HIS A 1 94 ? 4.569 8.594 14.415 1.00 74.88 94 HIS A O 1
ATOM 756 N N . LEU A 1 95 ? 2.839 9.658 15.388 1.00 76.12 95 LEU A N 1
ATOM 757 C CA . LEU A 1 95 ? 2.726 8.747 16.539 1.00 76.12 95 LEU A CA 1
ATOM 758 C C . LEU A 1 95 ? 2.307 7.347 16.086 1.00 76.12 95 LEU A C 1
ATOM 760 O O . LEU A 1 95 ? 2.891 6.353 16.510 1.00 76.12 95 LEU A O 1
ATOM 764 N N . ALA A 1 96 ? 1.392 7.262 15.117 1.00 84.06 96 ALA A N 1
ATOM 765 C CA . ALA A 1 96 ? 0.995 5.984 14.531 1.00 84.06 96 ALA A CA 1
ATOM 766 C C . ALA A 1 96 ? 2.153 5.217 13.870 1.00 84.06 96 ALA A C 1
ATOM 768 O O . ALA A 1 96 ? 2.081 3.999 13.750 1.00 84.06 96 ALA A O 1
ATOM 769 N N . HIS A 1 97 ? 3.249 5.876 13.472 1.00 82.25 97 HIS A N 1
ATOM 770 C CA . HIS A 1 97 ? 4.404 5.167 12.910 1.00 82.25 97 HIS A CA 1
ATOM 771 C C . HIS A 1 97 ? 5.182 4.345 13.950 1.00 82.25 97 HIS A C 1
ATOM 773 O O . HIS A 1 97 ? 5.932 3.450 13.557 1.00 82.25 97 HIS A O 1
ATOM 779 N N . LEU A 1 98 ? 5.014 4.621 15.249 1.00 82.56 98 LEU A N 1
ATOM 780 C CA . LEU A 1 98 ? 5.656 3.870 16.336 1.00 82.56 98 LEU A CA 1
ATOM 781 C C . LEU A 1 98 ? 5.011 2.498 16.549 1.00 82.56 98 LEU A C 1
ATOM 783 O O . LEU A 1 98 ? 5.694 1.544 16.915 1.00 82.56 98 LEU A O 1
ATOM 787 N N . LYS A 1 99 ? 3.708 2.411 16.273 1.00 89.44 99 LYS A N 1
ATOM 788 C CA . LYS A 1 99 ? 2.852 1.228 16.422 1.00 89.44 99 LYS A CA 1
ATOM 789 C C . LYS A 1 99 ? 2.143 0.897 15.111 1.00 89.44 99 LYS A C 1
ATOM 791 O O . LYS A 1 99 ? 0.956 0.599 15.065 1.00 89.44 99 LYS A O 1
ATOM 796 N N . ILE A 1 100 ? 2.874 1.043 14.003 1.00 89.88 100 ILE A N 1
ATOM 797 C CA . ILE A 1 100 ? 2.277 1.039 12.665 1.00 89.88 100 ILE A CA 1
ATOM 798 C C . ILE A 1 100 ? 1.589 -0.283 12.339 1.00 89.88 100 ILE A C 1
ATOM 800 O O . ILE A 1 100 ? 0.583 -0.271 11.650 1.00 89.88 100 ILE A O 1
ATOM 804 N N . HIS A 1 101 ? 2.106 -1.417 12.808 1.00 94.06 101 HIS A N 1
ATOM 805 C CA . HIS A 1 101 ? 1.508 -2.712 12.494 1.00 94.06 101 HIS A CA 1
ATOM 806 C C . HIS A 1 101 ? 0.160 -2.869 13.196 1.00 94.06 101 HIS A C 1
ATOM 808 O O . HIS A 1 101 ? -0.822 -3.191 12.536 1.00 94.06 101 HIS A O 1
ATOM 814 N N . GLU A 1 102 ? 0.110 -2.532 14.482 1.00 95.44 102 GLU A N 1
ATOM 815 C CA . GLU A 1 102 ? -1.097 -2.509 15.300 1.00 95.44 102 GLU A CA 1
ATOM 816 C C . GLU A 1 102 ? -2.144 -1.541 14.726 1.00 95.44 102 GLU A C 1
ATOM 818 O O . GLU A 1 102 ? -3.291 -1.925 14.514 1.00 95.44 102 GLU A O 1
ATOM 823 N N . VAL A 1 103 ? -1.728 -0.321 14.364 1.00 94.75 103 VAL A N 1
ATOM 824 C CA . VAL A 1 103 ? -2.619 0.677 13.752 1.00 94.75 103 VAL A CA 1
ATOM 825 C C . VAL A 1 103 ? -3.228 0.157 12.451 1.00 94.75 103 VAL A C 1
ATOM 827 O O . VAL A 1 103 ? -4.425 0.307 12.243 1.00 94.75 103 VAL A O 1
ATOM 830 N N . LEU A 1 104 ? -2.443 -0.456 11.558 1.00 95.69 104 LEU A N 1
ATOM 831 C CA . LEU A 1 104 ? -2.978 -0.962 10.285 1.00 95.69 104 LEU A CA 1
ATOM 832 C C . LEU A 1 104 ? -4.020 -2.073 10.486 1.00 95.69 104 LEU A C 1
ATOM 834 O O . LEU A 1 104 ? -4.958 -2.173 9.699 1.00 95.69 104 LEU A O 1
ATOM 838 N N . VAL A 1 105 ? -3.874 -2.880 11.536 1.00 97.00 105 VAL A N 1
ATOM 839 C CA . VAL A 1 105 ? -4.836 -3.931 11.891 1.00 97.00 105 VAL A CA 1
ATOM 840 C C . VAL A 1 105 ? -6.120 -3.329 12.473 1.00 97.00 105 VAL A C 1
ATOM 842 O O . VAL A 1 105 ? -7.213 -3.742 12.088 1.00 97.00 105 VAL A O 1
ATOM 845 N N . ASP A 1 106 ? -6.013 -2.296 13.312 1.00 96.00 106 ASP A N 1
ATOM 846 C CA . ASP A 1 106 ? -7.181 -1.545 13.792 1.00 96.00 106 ASP A CA 1
ATOM 847 C C . ASP A 1 106 ? -7.935 -0.858 12.644 1.00 96.00 106 ASP A C 1
ATOM 849 O O . ASP A 1 106 ? -9.166 -0.859 12.613 1.00 96.00 106 ASP A O 1
ATOM 853 N N . LEU A 1 107 ? -7.215 -0.316 11.657 1.00 95.19 107 LEU A N 1
ATOM 854 C CA . LEU A 1 107 ? -7.830 0.263 10.460 1.00 95.19 107 LEU A CA 1
ATOM 855 C C . LEU A 1 107 ? -8.521 -0.795 9.590 1.00 95.19 107 LEU A C 1
ATOM 857 O O . LEU A 1 107 ? -9.564 -0.513 9.002 1.00 95.19 107 LEU A O 1
ATOM 861 N N . LEU A 1 108 ? -7.982 -2.014 9.504 1.00 96.25 108 LEU A N 1
ATOM 862 C CA . LEU A 1 108 ? -8.651 -3.135 8.835 1.00 96.25 108 LEU A CA 1
ATOM 863 C C . LEU A 1 108 ? -9.973 -3.492 9.531 1.00 96.25 108 LEU A C 1
ATOM 865 O O . LEU A 1 108 ? -10.992 -3.668 8.865 1.00 96.25 108 LEU A O 1
ATOM 869 N N . LEU A 1 109 ? -9.979 -3.548 10.866 1.00 96.44 109 LEU A N 1
ATOM 870 C CA . LEU A 1 109 ? -11.200 -3.756 11.647 1.00 96.44 109 LEU A CA 1
ATOM 871 C C . LEU A 1 109 ? -12.223 -2.632 11.415 1.00 96.44 109 LEU A C 1
ATOM 873 O O . LEU A 1 109 ? -13.408 -2.911 11.225 1.00 96.44 109 LEU A O 1
ATOM 877 N N . LEU A 1 110 ? -11.770 -1.377 11.420 1.00 95.00 110 LEU A N 1
ATOM 878 C CA . LEU A 1 110 ? -12.612 -0.210 11.169 1.00 95.00 110 LEU A CA 1
ATOM 879 C C . LEU A 1 110 ? -13.280 -0.283 9.793 1.00 95.00 110 LEU A C 1
ATOM 881 O O . LEU A 1 110 ? -14.495 -0.133 9.713 1.00 95.00 110 LEU A O 1
ATOM 885 N N . GLN A 1 111 ? -12.513 -0.587 8.743 1.00 94.06 111 GLN A N 1
ATOM 886 C CA . GLN A 1 111 ? -13.020 -0.777 7.377 1.00 94.06 111 GLN A CA 1
ATOM 887 C C . GLN A 1 111 ? -14.137 -1.809 7.333 1.00 94.06 111 GLN A C 1
ATOM 889 O O . GLN A 1 111 ? -15.268 -1.465 7.004 1.00 94.06 111 GLN A O 1
ATOM 894 N N . LYS A 1 112 ? -13.858 -3.028 7.810 1.00 93.75 112 LYS A N 1
ATOM 895 C CA . LYS A 1 112 ? -14.842 -4.120 7.861 1.00 93.75 112 LYS A CA 1
ATOM 896 C C . LYS A 1 112 ? -16.092 -3.801 8.686 1.00 93.75 112 LYS A C 1
ATOM 898 O O . LYS A 1 112 ? -17.093 -4.494 8.553 1.00 93.75 112 LYS A O 1
ATOM 903 N N . THR A 1 113 ? -16.025 -2.805 9.569 1.00 95.06 113 THR A N 1
ATOM 904 C CA . THR A 1 113 ? -17.164 -2.376 10.388 1.00 95.06 113 THR A CA 1
ATOM 905 C C . THR A 1 113 ? -18.070 -1.390 9.648 1.00 95.06 113 THR A C 1
ATOM 907 O O . THR A 1 113 ? -19.276 -1.393 9.884 1.00 95.06 113 THR A O 1
ATOM 910 N N . ILE A 1 114 ? -17.513 -0.528 8.791 1.00 94.56 114 ILE A N 1
ATOM 911 C CA . ILE A 1 114 ? -18.252 0.606 8.211 1.00 94.56 114 ILE A CA 1
ATOM 912 C C . ILE A 1 114 ? -18.568 0.452 6.725 1.00 94.56 114 ILE A C 1
ATOM 914 O O . ILE A 1 114 ? -19.521 1.077 6.259 1.00 94.56 114 ILE A O 1
ATOM 918 N N . SER A 1 115 ? -17.779 -0.313 5.969 1.00 93.81 115 SER A N 1
ATOM 919 C CA . SER A 1 115 ? -18.011 -0.524 4.541 1.00 93.81 115 SER A CA 1
ATOM 920 C C . SER A 1 115 ? -18.996 -1.667 4.303 1.00 93.81 115 SER A C 1
ATOM 922 O O . SER A 1 115 ? -19.198 -2.532 5.155 1.00 93.81 115 SER A O 1
ATOM 924 N N . HIS A 1 116 ? -19.659 -1.653 3.145 1.00 94.81 116 HIS A N 1
ATOM 925 C CA . HIS A 1 116 ? -20.519 -2.762 2.728 1.00 94.81 116 HIS A CA 1
ATOM 926 C C . HIS A 1 116 ? -19.687 -3.940 2.215 1.00 94.81 116 HIS A C 1
ATOM 928 O O . HIS A 1 116 ? -19.943 -5.091 2.564 1.00 94.81 116 HIS A O 1
ATOM 934 N N . SER A 1 117 ? -18.678 -3.644 1.398 1.00 94.50 117 SER A N 1
ATOM 935 C CA . SER A 1 117 ? -17.735 -4.626 0.877 1.00 94.50 117 SER A CA 1
ATOM 936 C C . SER A 1 117 ? -16.403 -3.966 0.548 1.00 94.50 117 SER A C 1
ATOM 938 O O . SER A 1 117 ? -16.384 -2.834 0.061 1.00 94.50 117 SER A O 1
ATOM 940 N N . GLU A 1 118 ? -15.322 -4.719 0.708 1.00 94.00 118 GLU A N 1
ATOM 941 C CA . GLU A 1 118 ? -13.974 -4.335 0.301 1.00 94.00 118 GLU A CA 1
ATOM 942 C C . GLU A 1 118 ? -13.529 -5.197 -0.879 1.00 94.00 118 GLU A C 1
ATOM 944 O O . GLU A 1 118 ? -13.716 -6.417 -0.875 1.00 94.00 118 GLU A O 1
ATOM 949 N N . PHE A 1 119 ? -12.915 -4.573 -1.879 1.00 97.50 119 PHE A N 1
ATOM 950 C CA . PHE A 1 119 ? -12.226 -5.274 -2.953 1.00 97.50 119 PHE A CA 1
ATOM 951 C C . PHE A 1 119 ? -10.886 -4.603 -3.218 1.00 97.50 119 PHE A C 1
ATOM 953 O O . PHE A 1 119 ? -10.785 -3.383 -3.281 1.00 97.50 119 PHE A O 1
ATOM 960 N N . VAL A 1 120 ? -9.832 -5.386 -3.367 1.00 97.75 120 VAL A N 1
ATOM 961 C CA . VAL A 1 120 ? -8.483 -4.886 -3.617 1.00 97.75 120 VAL A CA 1
ATOM 962 C C . VAL A 1 120 ? -8.096 -5.252 -5.031 1.00 97.75 120 VAL A C 1
ATOM 964 O O . VAL A 1 120 ? -8.269 -6.400 -5.426 1.00 97.75 120 VAL A O 1
ATOM 967 N N . ILE A 1 121 ? -7.524 -4.297 -5.760 1.00 98.31 121 ILE A N 1
ATOM 968 C CA . ILE A 1 121 ? -6.768 -4.541 -6.987 1.00 98.31 121 ILE A CA 1
ATOM 969 C C . ILE A 1 121 ? -5.379 -3.939 -6.784 1.00 98.31 121 ILE A C 1
ATOM 971 O O . ILE A 1 121 ? -5.169 -2.738 -6.956 1.00 98.31 121 ILE A O 1
ATOM 975 N N . THR A 1 122 ? -4.431 -4.769 -6.363 1.00 98.31 122 THR A N 1
ATOM 976 C CA . THR A 1 122 ? -3.042 -4.360 -6.174 1.00 98.31 122 THR A CA 1
ATOM 977 C C . THR A 1 122 ? -2.350 -4.260 -7.526 1.00 98.31 122 THR A C 1
ATOM 979 O O . THR A 1 122 ? -2.192 -5.259 -8.226 1.00 98.31 122 THR A O 1
ATOM 982 N N . ASP A 1 123 ? -1.896 -3.056 -7.859 1.00 97.69 123 ASP A N 1
ATOM 983 C CA . ASP A 1 123 ? -1.157 -2.741 -9.072 1.00 97.69 123 ASP A CA 1
ATOM 984 C C . ASP A 1 123 ? 0.328 -3.108 -8.944 1.00 97.69 123 ASP A C 1
ATOM 986 O O . ASP A 1 123 ? 1.082 -2.516 -8.163 1.00 97.69 123 ASP A O 1
ATOM 990 N N . GLY A 1 124 ? 0.752 -4.091 -9.732 1.00 96.75 124 GLY A N 1
ATOM 991 C CA . GLY A 1 124 ? 2.140 -4.494 -9.923 1.00 96.75 124 GLY A CA 1
ATOM 992 C C . GLY A 1 124 ? 2.658 -4.219 -11.333 1.00 96.75 124 GLY A C 1
ATOM 993 O O . GLY A 1 124 ? 3.680 -4.792 -11.702 1.00 96.75 124 GLY A O 1
ATOM 994 N N . SER A 1 125 ? 1.996 -3.362 -12.122 1.00 96.62 125 SER A N 1
ATOM 995 C CA . SER A 1 125 ? 2.450 -2.968 -13.467 1.00 96.62 125 SER A CA 1
ATOM 996 C C . SER A 1 125 ? 3.900 -2.474 -13.433 1.00 96.62 125 SER A C 1
ATOM 998 O O . SER A 1 125 ? 4.777 -2.991 -14.130 1.00 96.62 125 SER A O 1
ATOM 1000 N N . VAL A 1 126 ? 4.175 -1.547 -12.508 1.00 96.12 126 VAL A N 1
ATOM 1001 C CA . VAL A 1 126 ? 5.523 -1.107 -12.136 1.00 96.12 126 VAL A CA 1
ATOM 1002 C C . VAL A 1 126 ? 5.705 -1.282 -10.632 1.00 96.12 126 VAL A C 1
ATOM 1004 O O . VAL A 1 126 ? 5.031 -0.633 -9.833 1.00 96.12 126 VAL A O 1
ATOM 1007 N N . VAL A 1 127 ? 6.654 -2.128 -10.234 1.00 96.44 127 VAL A N 1
ATOM 1008 C CA . VAL A 1 127 ? 6.959 -2.394 -8.824 1.00 96.44 127 VAL A CA 1
ATOM 1009 C C . VAL A 1 127 ? 8.075 -1.485 -8.320 1.00 96.44 127 VAL A C 1
ATOM 1011 O O . VAL A 1 127 ? 9.004 -1.140 -9.051 1.00 96.44 127 VAL A O 1
ATOM 1014 N N . GLY A 1 128 ? 8.005 -1.086 -7.052 1.00 95.25 128 GLY A N 1
ATOM 1015 C CA . GLY A 1 128 ? 9.006 -0.217 -6.434 1.00 95.25 128 GLY A CA 1
ATOM 1016 C C . GLY A 1 128 ? 9.965 -0.958 -5.500 1.00 95.25 128 GLY A C 1
ATOM 1017 O O . GLY A 1 128 ? 9.537 -1.474 -4.468 1.00 95.25 128 GLY A O 1
ATOM 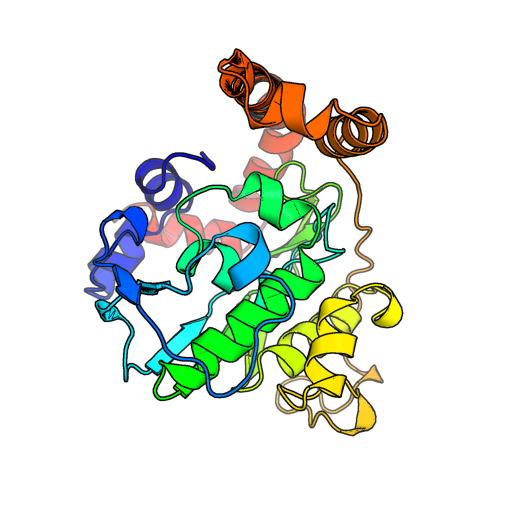1018 N N . ASP A 1 129 ? 11.265 -0.903 -5.795 1.00 94.75 129 ASP A N 1
ATOM 1019 C CA . ASP A 1 129 ? 12.351 -1.469 -4.982 1.00 94.75 129 ASP A CA 1
ATOM 1020 C C . ASP A 1 129 ? 13.128 -0.406 -4.175 1.00 94.75 129 ASP A C 1
ATOM 1022 O O . ASP A 1 129 ? 13.210 0.760 -4.566 1.00 94.75 129 ASP A O 1
ATOM 1026 N N . GLY A 1 130 ? 13.765 -0.808 -3.073 1.00 89.94 130 GLY A N 1
ATOM 1027 C CA . GLY A 1 130 ? 14.741 0.001 -2.345 1.00 89.94 130 GLY A CA 1
ATOM 1028 C C . GLY A 1 130 ? 14.181 0.796 -1.155 1.00 89.94 130 GLY A C 1
ATOM 1029 O O . GLY A 1 130 ? 13.228 0.361 -0.500 1.00 89.94 130 GLY A O 1
ATOM 1030 N N . PRO A 1 131 ? 14.811 1.929 -0.781 1.00 83.00 131 PRO A N 1
ATOM 1031 C CA . PRO A 1 131 ? 14.443 2.707 0.402 1.00 83.00 131 PRO A CA 1
ATOM 1032 C C . PRO A 1 131 ? 13.175 3.554 0.205 1.00 83.00 131 PRO A C 1
ATOM 1034 O O . PRO A 1 131 ? 13.215 4.782 0.096 1.00 83.00 131 PRO A O 1
ATOM 1037 N N . GLY A 1 132 ? 12.017 2.900 0.190 1.00 79.25 132 GLY A N 1
ATOM 1038 C CA . GLY A 1 132 ? 10.725 3.571 0.081 1.00 79.25 132 GLY A CA 1
ATOM 1039 C C . GLY A 1 132 ? 10.303 4.405 1.287 1.00 79.25 132 GLY A C 1
ATOM 1040 O O . GLY A 1 132 ? 10.845 4.242 2.383 1.00 79.25 132 GLY A O 1
ATOM 1041 N N . PRO A 1 133 ? 9.322 5.313 1.101 1.00 73.88 133 PRO A N 1
ATOM 1042 C CA . PRO A 1 133 ? 8.419 5.386 -0.060 1.00 73.88 133 PRO A CA 1
ATOM 1043 C C . PRO A 1 133 ? 8.860 6.311 -1.209 1.00 73.88 133 PRO A C 1
ATOM 1045 O O . PRO A 1 133 ? 8.167 6.371 -2.219 1.00 73.88 133 PRO A O 1
ATOM 1048 N N . ARG A 1 134 ? 9.948 7.082 -1.056 1.00 79.50 134 ARG A N 1
ATOM 1049 C CA . ARG A 1 134 ? 10.324 8.138 -2.022 1.00 79.50 134 ARG A CA 1
ATOM 1050 C C . ARG A 1 134 ? 11.544 7.811 -2.873 1.00 79.50 134 ARG A C 1
ATOM 1052 O O . ARG A 1 134 ? 11.615 8.257 -4.009 1.00 79.50 134 ARG A O 1
ATOM 1059 N N . THR A 1 135 ? 12.509 7.077 -2.327 1.00 84.75 135 THR A N 1
ATOM 1060 C CA . THR A 1 135 ? 13.777 6.800 -3.011 1.00 84.75 135 THR A CA 1
ATOM 1061 C C . THR A 1 135 ? 13.761 5.398 -3.600 1.00 84.75 135 THR A C 1
ATOM 1063 O O . THR A 1 135 ? 14.449 4.512 -3.104 1.00 84.75 135 THR A O 1
ATOM 1066 N N . MET A 1 136 ? 12.917 5.212 -4.617 1.00 88.88 136 MET A N 1
ATOM 1067 C CA . MET A 1 136 ? 12.633 3.910 -5.224 1.00 88.88 136 MET A CA 1
ATOM 1068 C C . MET A 1 136 ? 13.459 3.663 -6.487 1.00 88.88 136 MET A C 1
ATOM 1070 O O . MET A 1 136 ? 13.812 4.602 -7.203 1.00 88.88 136 MET A O 1
ATOM 1074 N N . VAL A 1 137 ? 13.701 2.391 -6.778 1.00 93.38 137 VAL A N 1
ATOM 1075 C CA . VAL A 1 137 ? 14.140 1.881 -8.077 1.00 93.38 137 VAL A CA 1
ATOM 1076 C C . VAL A 1 137 ? 12.955 1.124 -8.682 1.00 93.38 137 VAL A C 1
ATOM 1078 O O . VAL A 1 137 ? 12.571 0.094 -8.130 1.00 93.38 137 VAL A O 1
ATOM 1081 N N . PRO A 1 138 ? 12.315 1.638 -9.744 1.00 95.12 138 PRO A N 1
ATOM 1082 C CA . PRO A 1 138 ? 11.205 0.940 -10.372 1.00 95.12 138 PRO A CA 1
ATOM 1083 C C . PRO A 1 138 ? 11.698 -0.278 -11.166 1.00 95.12 138 PRO A C 1
ATOM 1085 O O . PRO A 1 138 ? 12.801 -0.265 -11.715 1.00 95.12 138 PRO A O 1
ATOM 1088 N N . LYS A 1 139 ? 10.866 -1.315 -11.242 1.00 95.81 139 LYS A N 1
ATOM 1089 C CA . LYS A 1 139 ? 11.027 -2.475 -12.130 1.00 95.81 139 LYS A CA 1
ATOM 1090 C C . LYS A 1 139 ? 9.679 -2.778 -12.783 1.00 95.81 139 LYS A C 1
ATOM 1092 O O . LYS A 1 139 ? 8.641 -2.511 -12.181 1.00 95.81 139 LYS A O 1
ATOM 1097 N N . ILE A 1 140 ? 9.681 -3.332 -13.990 1.00 97.44 140 ILE A N 1
ATOM 1098 C CA . ILE A 1 140 ? 8.444 -3.813 -14.619 1.00 97.44 140 ILE A CA 1
ATOM 1099 C C . ILE A 1 140 ? 8.011 -5.104 -13.928 1.00 97.44 140 ILE A C 1
ATOM 1101 O O . ILE A 1 140 ? 8.834 -6.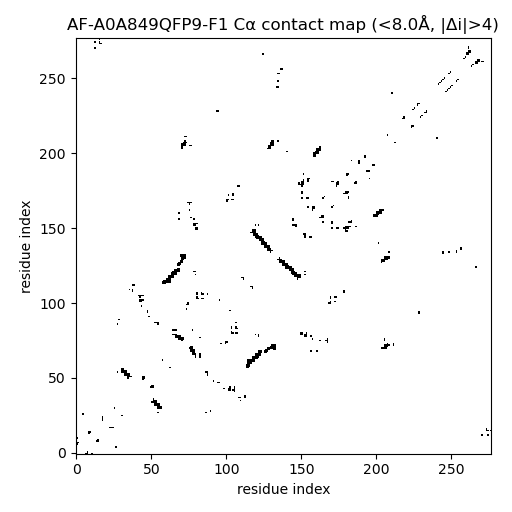003 -13.759 1.00 97.44 140 ILE A O 1
ATOM 1105 N N . GLY A 1 141 ? 6.751 -5.156 -13.493 1.00 96.56 141 GLY A N 1
ATOM 1106 C CA . GLY A 1 141 ? 6.182 -6.333 -12.835 1.00 96.56 141 GLY A CA 1
ATOM 1107 C C . GLY A 1 141 ? 5.068 -7.003 -13.632 1.00 96.56 141 GLY A C 1
ATOM 1108 O O . GLY A 1 141 ? 5.002 -8.226 -13.619 1.00 96.56 141 GLY A O 1
ATOM 1109 N N . ASN A 1 142 ? 4.241 -6.229 -14.349 1.00 96.94 142 ASN A N 1
ATOM 1110 C CA . ASN A 1 142 ? 3.141 -6.723 -15.193 1.00 96.94 142 ASN A CA 1
ATOM 1111 C C . ASN A 1 142 ? 2.241 -7.760 -14.501 1.00 96.94 142 ASN A C 1
ATOM 1113 O O . ASN A 1 142 ? 1.870 -8.769 -15.089 1.00 96.94 142 ASN A O 1
ATOM 1117 N N . VAL A 1 143 ? 1.898 -7.505 -13.239 1.00 96.94 143 VAL A N 1
ATOM 1118 C CA . VAL A 1 143 ? 1.044 -8.386 -12.438 1.00 96.94 143 VAL A CA 1
ATOM 1119 C C . VAL A 1 143 ? -0.008 -7.566 -11.708 1.00 96.94 143 VAL A C 1
ATOM 1121 O O . VAL A 1 143 ? 0.267 -6.452 -11.259 1.00 96.94 143 VAL A O 1
ATOM 1124 N N . LEU A 1 144 ? -1.205 -8.124 -11.563 1.00 97.75 144 LEU A N 1
ATOM 1125 C CA . LEU A 1 144 ? -2.258 -7.595 -10.705 1.00 97.75 144 LEU A CA 1
ATOM 1126 C C . LEU A 1 144 ? -2.642 -8.660 -9.681 1.00 97.75 144 LEU A C 1
ATOM 1128 O O . LEU A 1 144 ? -2.681 -9.845 -10.001 1.00 97.75 144 LEU A O 1
ATOM 1132 N N . ILE A 1 145 ? -2.950 -8.238 -8.457 1.00 98.12 145 ILE A N 1
ATOM 1133 C CA . ILE A 1 145 ? -3.589 -9.105 -7.459 1.00 98.12 145 ILE A CA 1
ATOM 1134 C C . ILE A 1 145 ? -4.993 -8.566 -7.236 1.00 98.12 145 ILE A C 1
ATOM 1136 O O . ILE A 1 145 ? -5.131 -7.388 -6.918 1.00 98.12 145 ILE A O 1
ATOM 1140 N N . ALA A 1 146 ? -6.015 -9.407 -7.357 1.00 98.06 146 ALA A N 1
ATOM 1141 C CA . ALA A 1 146 ? -7.396 -9.013 -7.116 1.00 98.06 146 ALA A CA 1
ATOM 1142 C C . ALA A 1 146 ? -8.071 -9.957 -6.117 1.00 98.06 146 ALA A C 1
ATOM 1144 O O . ALA A 1 146 ? -8.035 -11.169 -6.299 1.00 98.06 146 ALA A O 1
ATOM 1145 N N . THR A 1 147 ? -8.661 -9.420 -5.049 1.00 98.00 147 THR A N 1
ATOM 1146 C CA . THR A 1 147 ? -9.367 -10.221 -4.031 1.00 98.00 147 THR A CA 1
ATOM 1147 C C . THR A 1 147 ? -10.202 -9.337 -3.103 1.00 98.00 147 THR A C 1
ATOM 1149 O O . THR A 1 147 ? -9.919 -8.152 -2.936 1.00 98.00 147 THR A O 1
ATOM 1152 N N . SER A 1 148 ? -11.215 -9.914 -2.456 1.00 97.06 148 SER A N 1
ATOM 1153 C CA . SER A 1 148 ? -11.959 -9.280 -1.360 1.00 97.06 148 SER A CA 1
ATOM 1154 C C . SER A 1 148 ? -11.270 -9.399 0.008 1.00 97.06 148 SER A C 1
ATOM 1156 O O . SER A 1 148 ? -11.746 -8.824 0.985 1.00 97.06 148 SER A O 1
ATOM 1158 N N . ASP A 1 149 ? -10.164 -10.146 0.115 1.00 97.81 149 ASP A N 1
ATOM 1159 C CA . ASP A 1 149 ? -9.378 -10.260 1.348 1.00 97.81 149 ASP A CA 1
ATOM 1160 C C . ASP A 1 149 ? -8.056 -9.485 1.242 1.00 97.81 149 ASP A C 1
ATOM 1162 O O . ASP A 1 149 ? -7.088 -9.910 0.610 1.00 97.81 149 ASP A O 1
ATOM 1166 N N . MET A 1 150 ? -7.997 -8.339 1.924 1.00 97.44 150 MET A N 1
ATOM 1167 C CA . MET A 1 150 ? -6.812 -7.479 1.958 1.00 97.44 150 MET A CA 1
ATOM 1168 C C . MET A 1 150 ? -5.580 -8.166 2.576 1.00 97.44 150 MET A C 1
ATOM 1170 O O . MET A 1 150 ? -4.450 -7.835 2.210 1.00 97.44 150 MET A O 1
ATOM 1174 N N . VAL A 1 151 ? -5.773 -9.099 3.517 1.00 98.31 151 VAL A N 1
ATOM 1175 C CA . VAL A 1 151 ? -4.679 -9.847 4.159 1.00 98.31 151 VAL A CA 1
ATOM 1176 C C . VAL A 1 151 ? -4.124 -10.889 3.191 1.00 98.31 151 VAL A C 1
ATOM 1178 O O . VAL A 1 151 ? -2.901 -11.021 3.083 1.00 98.31 151 VAL A O 1
ATOM 1181 N N . ALA A 1 152 ? -4.998 -11.549 2.427 1.00 98.19 152 ALA A N 1
ATOM 1182 C CA . ALA A 1 152 ? -4.589 -12.476 1.377 1.00 98.19 152 ALA A CA 1
ATOM 1183 C C . ALA A 1 152 ? -3.840 -11.740 0.253 1.00 98.19 152 ALA A C 1
ATOM 1185 O O . ALA A 1 152 ? -2.771 -12.188 -0.165 1.00 98.19 152 ALA A O 1
ATOM 1186 N N . ALA A 1 153 ? -4.329 -10.561 -0.163 1.00 98.06 153 ALA A N 1
ATOM 1187 C CA . ALA A 1 153 ? -3.660 -9.717 -1.157 1.00 98.06 153 ALA A CA 1
ATOM 1188 C C . ALA A 1 153 ? -2.223 -9.369 -0.741 1.00 98.06 153 ALA A C 1
ATOM 1190 O O . ALA A 1 153 ? -1.274 -9.584 -1.498 1.00 98.06 153 ALA A O 1
ATOM 1191 N N . ASP A 1 154 ? -2.048 -8.865 0.486 1.00 98.06 154 ASP A N 1
ATOM 1192 C CA . ASP A 1 154 ? -0.726 -8.514 1.006 1.00 98.06 154 ASP A CA 1
ATOM 1193 C C . ASP A 1 154 ? 0.158 -9.754 1.215 1.00 98.06 154 ASP A C 1
ATOM 1195 O O . ASP A 1 154 ? 1.376 -9.666 1.056 1.00 98.06 154 ASP A O 1
ATOM 1199 N N . THR A 1 155 ? -0.432 -10.909 1.539 1.00 98.19 155 THR A N 1
ATOM 1200 C CA . THR A 1 155 ? 0.277 -12.190 1.671 1.00 98.19 155 THR A CA 1
ATOM 1201 C C . THR A 1 155 ? 0.856 -12.646 0.337 1.00 98.19 155 THR A C 1
ATOM 1203 O O . THR A 1 155 ? 2.066 -12.869 0.259 1.00 98.19 155 THR A O 1
ATOM 1206 N N . VAL A 1 156 ? 0.052 -12.686 -0.729 1.00 98.00 156 VAL A N 1
ATOM 1207 C CA . VAL A 1 156 ? 0.527 -12.981 -2.095 1.00 98.00 156 VAL A CA 1
ATOM 1208 C C . VAL A 1 156 ? 1.577 -11.957 -2.529 1.00 98.00 156 VAL A C 1
ATOM 1210 O O . VAL A 1 156 ? 2.627 -12.314 -3.067 1.00 98.00 156 VAL A O 1
ATOM 1213 N N . GLN A 1 157 ? 1.368 -10.676 -2.212 1.00 98.00 157 GLN A N 1
ATOM 1214 C CA . GLN A 1 157 ? 2.345 -9.635 -2.510 1.00 98.00 157 GLN A CA 1
ATOM 1215 C C . GLN A 1 157 ? 3.710 -9.903 -1.843 1.00 98.00 157 GLN A C 1
ATOM 1217 O O . GLN A 1 157 ? 4.735 -9.620 -2.464 1.00 98.00 157 GLN A O 1
ATOM 1222 N N . THR A 1 158 ? 3.778 -10.484 -0.635 1.00 97.44 158 THR A N 1
ATOM 1223 C CA . THR A 1 158 ? 5.078 -10.840 -0.022 1.00 97.44 158 THR A CA 1
ATOM 1224 C C . THR A 1 158 ? 5.886 -11.808 -0.890 1.00 97.44 158 THR A C 1
ATOM 1226 O O . THR A 1 158 ? 7.087 -11.593 -1.085 1.00 97.44 158 THR A O 1
ATOM 1229 N N . ARG A 1 159 ? 5.218 -12.803 -1.492 1.00 96.94 159 ARG A N 1
ATOM 1230 C CA . ARG A 1 159 ? 5.816 -13.793 -2.397 1.00 96.94 159 ARG A CA 1
ATOM 1231 C C . ARG A 1 159 ? 6.313 -13.164 -3.689 1.00 96.94 159 ARG A C 1
ATOM 1233 O O . ARG A 1 159 ? 7.447 -13.438 -4.080 1.00 96.94 159 ARG A O 1
ATOM 1240 N N . LEU A 1 160 ? 5.507 -12.285 -4.290 1.00 97.44 160 LEU A N 1
ATOM 1241 C CA . LEU A 1 160 ? 5.893 -11.530 -5.486 1.00 97.44 160 LEU A CA 1
ATOM 1242 C C . LEU A 1 160 ? 7.117 -10.651 -5.228 1.00 97.44 160 LEU A C 1
ATOM 1244 O O . LEU A 1 160 ? 8.010 -10.540 -6.062 1.00 97.44 160 LEU A O 1
ATOM 1248 N N . MET A 1 161 ? 7.184 -10.021 -4.055 1.00 97.06 161 MET A N 1
ATOM 1249 C CA . MET A 1 161 ? 8.293 -9.139 -3.694 1.00 97.06 161 MET A CA 1
ATOM 1250 C C . MET A 1 161 ? 9.559 -9.898 -3.269 1.00 97.06 161 MET A C 1
ATOM 1252 O O . MET A 1 161 ? 10.625 -9.286 -3.226 1.00 97.06 161 MET A O 1
ATOM 1256 N N . GLY A 1 162 ? 9.460 -11.186 -2.929 1.00 95.69 162 GLY A N 1
ATOM 1257 C CA . GLY A 1 162 ? 10.557 -11.947 -2.325 1.00 95.69 162 GLY A CA 1
ATOM 1258 C C . GLY A 1 162 ? 10.851 -11.551 -0.876 1.00 95.69 162 GLY A C 1
ATOM 1259 O O . GLY A 1 162 ? 11.986 -11.676 -0.419 1.00 95.69 162 GLY A O 1
ATOM 1260 N N . ILE A 1 163 ? 9.848 -11.039 -0.158 1.00 94.69 163 ILE A N 1
ATOM 1261 C CA . ILE A 1 163 ? 9.964 -10.641 1.248 1.00 94.69 163 ILE A CA 1
ATOM 1262 C C . ILE A 1 163 ? 9.506 -11.799 2.130 1.00 94.69 163 ILE A C 1
ATOM 1264 O O . ILE A 1 163 ? 8.432 -12.353 1.923 1.00 94.69 163 ILE A O 1
ATOM 1268 N N . ASP A 1 164 ? 10.288 -12.118 3.164 1.00 93.25 164 ASP A N 1
ATOM 1269 C CA . ASP A 1 164 ? 9.868 -13.072 4.191 1.00 93.25 164 ASP A CA 1
ATOM 1270 C C . ASP A 1 164 ? 8.613 -12.553 4.909 1.00 93.25 164 ASP A C 1
ATOM 1272 O O . ASP A 1 164 ? 8.650 -11.548 5.630 1.00 93.25 164 ASP A O 1
ATOM 1276 N N . GLN A 1 165 ? 7.501 -13.260 4.715 1.00 93.81 165 GLN A N 1
ATOM 1277 C CA . GLN A 1 165 ? 6.194 -12.927 5.269 1.00 93.81 165 GLN A CA 1
ATOM 1278 C C . GLN A 1 165 ? 6.219 -12.764 6.798 1.00 93.81 165 GLN A C 1
ATOM 1280 O O . GLN A 1 165 ? 5.494 -11.927 7.344 1.00 93.81 165 GLN A O 1
ATOM 1285 N N . ARG A 1 166 ? 7.092 -13.494 7.507 1.00 91.56 166 ARG A N 1
ATOM 1286 C CA . ARG A 1 166 ? 7.232 -13.414 8.975 1.00 91.56 166 ARG A CA 1
ATOM 1287 C C . ARG A 1 166 ? 7.705 -12.038 9.442 1.00 91.56 166 ARG A C 1
ATOM 1289 O O . ARG A 1 166 ? 7.431 -11.636 10.569 1.00 91.56 166 ARG A O 1
ATOM 1296 N N . LEU A 1 167 ? 8.386 -11.285 8.575 1.00 91.25 167 LEU A N 1
ATOM 1297 C CA . LEU A 1 167 ? 8.823 -9.915 8.857 1.00 91.25 167 LEU A CA 1
ATOM 1298 C C . LEU A 1 167 ? 7.689 -8.889 8.707 1.00 91.25 167 LEU A C 1
ATOM 1300 O O . LEU A 1 167 ? 7.846 -7.730 9.104 1.00 91.25 167 LEU A O 1
ATOM 1304 N N . VAL A 1 168 ? 6.551 -9.287 8.135 1.00 94.19 168 VAL A N 1
ATOM 1305 C CA . VAL A 1 168 ? 5.392 -8.428 7.877 1.00 94.19 168 VAL A CA 1
ATOM 1306 C C . VAL A 1 168 ? 4.352 -8.626 8.986 1.00 94.19 168 VAL A C 1
ATOM 1308 O O . VAL A 1 168 ? 3.267 -9.158 8.774 1.00 94.19 168 VAL A O 1
ATOM 1311 N N . LEU A 1 169 ? 4.685 -8.152 10.193 1.00 94.88 169 LEU A N 1
ATOM 1312 C CA . LEU A 1 169 ? 3.948 -8.427 11.443 1.00 94.88 169 LEU A CA 1
ATOM 1313 C C . LEU A 1 169 ? 2.434 -8.165 11.375 1.00 94.88 169 LEU A C 1
ATOM 1315 O O . LEU A 1 169 ? 1.654 -8.902 11.964 1.00 94.88 169 LEU A O 1
ATOM 1319 N N . LYS A 1 170 ? 2.011 -7.154 10.607 1.00 95.44 170 LYS A N 1
ATOM 1320 C CA . LYS A 1 170 ? 0.591 -6.798 10.429 1.00 95.44 170 LYS A CA 1
ATOM 1321 C C . LYS A 1 170 ? -0.253 -7.969 9.890 1.00 95.44 170 LYS A C 1
ATOM 1323 O O . LYS A 1 170 ? -1.426 -8.049 10.222 1.00 95.44 170 LYS A O 1
ATOM 1328 N N . LEU A 1 171 ? 0.332 -8.863 9.082 1.00 97.44 171 LEU A N 1
ATOM 1329 C CA . LEU A 1 171 ? -0.379 -10.013 8.506 1.00 97.44 171 LEU A CA 1
ATOM 1330 C C . LEU A 1 171 ? -0.648 -11.081 9.561 1.00 97.44 171 LEU A C 1
ATOM 1332 O O . LEU A 1 171 ? -1.770 -11.562 9.666 1.00 97.44 171 LEU A O 1
ATOM 1336 N N . GLN A 1 172 ? 0.354 -11.370 10.394 1.00 95.56 172 GLN A N 1
ATOM 1337 C CA . GLN A 1 172 ? 0.227 -12.334 11.489 1.00 95.56 172 GLN A CA 1
ATOM 1338 C C . GLN A 1 172 ? -0.831 -11.870 12.493 1.00 95.56 172 GLN A C 1
ATOM 1340 O O . GLN A 1 172 ? -1.756 -12.605 12.818 1.00 95.56 172 GLN A O 1
ATOM 1345 N N . MET A 1 173 ? -0.769 -10.596 12.882 1.00 97.06 173 MET A N 1
ATOM 1346 C CA . MET A 1 173 ? -1.746 -9.987 13.785 1.00 97.06 173 MET A CA 1
ATOM 1347 C C . MET A 1 173 ? -3.170 -9.993 13.208 1.00 97.06 173 MET A C 1
ATOM 1349 O O . MET A 1 173 ? -4.132 -10.259 13.925 1.00 97.06 173 MET A O 1
ATOM 1353 N N . ALA A 1 174 ? -3.328 -9.708 11.910 1.00 97.31 174 ALA A N 1
ATOM 1354 C CA . ALA A 1 174 ? -4.636 -9.747 11.260 1.00 97.31 174 ALA A CA 1
ATOM 1355 C C . ALA A 1 174 ? -5.216 -11.173 11.214 1.00 97.31 174 ALA A C 1
ATOM 1357 O O . ALA A 1 174 ? -6.407 -11.341 11.487 1.00 97.31 174 ALA A O 1
ATOM 1358 N N . LYS A 1 175 ? -4.379 -12.185 10.935 1.00 96.62 175 LYS A N 1
ATOM 1359 C CA . LYS A 1 175 ? -4.756 -13.608 10.979 1.00 96.62 175 LYS A CA 1
ATOM 1360 C C . LYS A 1 175 ? -5.189 -14.031 12.382 1.00 96.62 175 LYS A C 1
ATOM 1362 O O . LYS A 1 175 ? -6.262 -14.604 12.537 1.00 96.62 175 LYS A O 1
ATOM 1367 N N . GLU A 1 176 ? -4.408 -13.695 13.409 1.00 96.31 176 GLU A N 1
ATOM 1368 C CA . GLU A 1 176 ? -4.721 -14.007 14.814 1.00 96.31 176 GLU A CA 1
ATOM 1369 C C . GLU A 1 176 ? -6.073 -13.431 15.262 1.00 96.31 176 GLU A C 1
ATOM 1371 O O . GLU A 1 176 ? -6.802 -14.059 16.028 1.00 96.31 176 GLU A O 1
ATOM 1376 N N . LEU A 1 177 ? -6.447 -12.256 14.748 1.00 96.19 177 LEU A N 1
ATOM 1377 C CA . LEU A 1 177 ? -7.734 -11.617 15.035 1.00 96.19 177 LEU A CA 1
ATOM 1378 C C . LEU A 1 177 ? -8.888 -12.082 14.131 1.00 96.19 177 LEU A C 1
ATOM 1380 O O . LEU A 1 177 ? -10.005 -11.562 14.268 1.00 96.19 177 LEU A O 1
ATOM 1384 N N . GLY A 1 178 ? -8.642 -13.020 13.212 1.00 96.56 178 GLY A N 1
ATOM 1385 C CA . GLY A 1 178 ? -9.634 -13.518 12.257 1.00 96.56 178 GLY A CA 1
ATOM 1386 C C . GLY A 1 178 ? -10.112 -12.448 11.271 1.00 96.56 178 GLY A C 1
ATOM 1387 O O . GLY A 1 178 ? -11.277 -12.443 10.879 1.00 96.56 178 GLY A O 1
ATOM 1388 N N . LEU A 1 179 ? -9.249 -11.488 10.921 1.00 96.88 179 LEU A N 1
ATOM 1389 C CA . LEU A 1 179 ? -9.582 -10.383 10.014 1.00 96.88 179 LEU A CA 1
ATOM 1390 C C . LEU A 1 179 ? -9.240 -10.675 8.547 1.00 96.88 179 LEU A C 1
ATOM 1392 O O . LEU A 1 179 ? -9.583 -9.868 7.688 1.00 96.88 179 LEU A O 1
ATOM 1396 N N . GLY A 1 180 ? -8.624 -11.810 8.247 1.00 97.19 180 GLY A N 1
ATOM 1397 C CA . GLY A 1 180 ? -8.315 -12.276 6.896 1.00 97.19 180 GLY A CA 1
ATOM 1398 C C . GLY A 1 180 ? -7.322 -13.430 6.946 1.00 97.19 180 GLY A C 1
ATOM 1399 O O . GLY A 1 180 ? -6.880 -13.814 8.034 1.00 97.19 180 GLY A O 1
ATOM 1400 N N . GLU A 1 181 ? -6.979 -13.977 5.787 1.00 97.81 181 GLU A N 1
ATOM 1401 C CA . GLU A 1 181 ? -6.068 -15.114 5.682 1.00 97.81 181 GLU A CA 1
ATOM 1402 C C . GLU A 1 181 ? -4.643 -14.681 5.321 1.00 97.81 181 GLU A C 1
ATOM 1404 O O . GLU A 1 181 ? -4.413 -13.881 4.415 1.00 97.81 181 GLU A O 1
ATOM 1409 N N . SER A 1 182 ? -3.670 -15.231 6.044 1.00 97.31 182 SER A N 1
ATOM 1410 C CA . SER A 1 182 ? -2.245 -15.056 5.764 1.00 97.31 182 SER A CA 1
ATOM 1411 C C . SER A 1 182 ? -1.506 -16.386 5.614 1.00 97.31 182 SER A C 1
ATOM 1413 O O . SER A 1 182 ? -0.284 -16.418 5.679 1.00 97.31 182 SER A O 1
ATOM 1415 N N . ASP A 1 183 ? -2.213 -17.500 5.499 1.00 96.19 183 ASP A N 1
ATOM 1416 C CA . ASP A 1 183 ? -1.648 -18.815 5.232 1.00 96.19 183 ASP A CA 1
ATOM 1417 C C . ASP A 1 183 ? -1.611 -19.084 3.723 1.00 96.19 183 ASP A C 1
ATOM 1419 O O . ASP A 1 183 ? -2.680 -19.194 3.121 1.00 96.19 183 ASP A O 1
ATOM 1423 N N . PRO A 1 184 ? -0.427 -19.197 3.094 1.00 94.69 184 PRO A N 1
ATOM 1424 C CA . PRO A 1 184 ? -0.325 -19.497 1.668 1.00 94.69 184 PRO A CA 1
ATOM 1425 C C . PRO A 1 184 ? -1.107 -20.744 1.243 1.00 94.69 184 PRO A C 1
ATOM 1427 O O . PRO A 1 184 ? -1.722 -20.738 0.185 1.00 94.69 184 PRO A O 1
ATOM 1430 N N . GLU A 1 185 ? -1.147 -21.784 2.082 1.00 95.25 185 GLU A N 1
ATOM 1431 C CA . GLU A 1 185 ? -1.833 -23.047 1.767 1.00 95.25 185 GLU A CA 1
ATOM 1432 C C . GLU A 1 1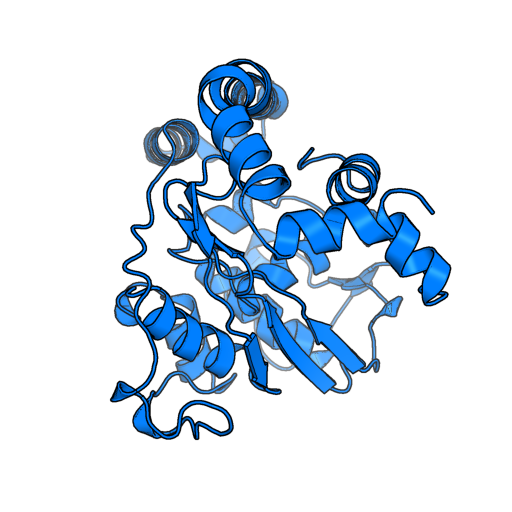85 ? -3.364 -22.923 1.753 1.00 95.25 185 GLU A C 1
ATOM 1434 O O . GLU A 1 185 ? -4.055 -23.787 1.219 1.00 95.25 185 GLU A O 1
ATOM 1439 N N . LYS A 1 186 ? -3.910 -21.856 2.348 1.00 96.44 186 LYS A N 1
ATOM 1440 C CA . LYS A 1 186 ? -5.356 -21.589 2.403 1.00 96.44 186 LYS A CA 1
ATOM 1441 C C . LYS A 1 186 ? -5.803 -20.516 1.417 1.00 96.44 186 LYS A C 1
ATOM 1443 O O . LYS A 1 186 ? -6.989 -20.196 1.366 1.00 96.44 186 LYS A O 1
ATOM 1448 N N . ILE A 1 187 ? -4.866 -19.939 0.670 1.00 96.75 187 ILE A N 1
ATOM 1449 C CA . ILE A 1 187 ? -5.151 -18.940 -0.351 1.00 96.75 187 ILE A CA 1
ATOM 1450 C C . ILE A 1 187 ? -5.218 -19.659 -1.695 1.00 96.75 187 ILE A C 1
ATOM 1452 O O . ILE A 1 187 ? -4.209 -20.123 -2.218 1.00 96.75 187 ILE A O 1
ATOM 1456 N N . GLU A 1 188 ? -6.420 -19.733 -2.256 1.00 96.25 188 GLU A N 1
ATOM 1457 C CA . GLU A 1 188 ? -6.628 -20.205 -3.622 1.00 96.25 188 GLU A CA 1
ATOM 1458 C C . GLU A 1 188 ? -6.133 -19.146 -4.617 1.00 96.25 188 GLU A C 1
ATOM 1460 O O . GLU A 1 188 ? -6.482 -17.966 -4.515 1.00 96.25 188 GLU A O 1
ATOM 1465 N N . LEU A 1 189 ? -5.310 -19.571 -5.577 1.00 96.81 189 LEU A N 1
ATOM 1466 C CA . LEU A 1 189 ? -4.839 -18.736 -6.676 1.00 96.81 189 LEU A CA 1
ATOM 1467 C C . LEU A 1 189 ? -5.591 -19.110 -7.953 1.00 96.81 189 LEU A C 1
ATOM 1469 O O . LEU A 1 189 ? -5.759 -20.284 -8.268 1.00 96.81 189 LEU A O 1
ATOM 1473 N N . THR A 1 190 ? -6.038 -18.094 -8.686 1.00 94.44 190 THR A N 1
ATOM 1474 C CA . THR A 1 190 ? -6.754 -18.248 -9.957 1.00 94.44 190 THR A CA 1
ATOM 1475 C C . THR A 1 190 ? -6.254 -17.213 -10.960 1.00 94.44 190 THR A C 1
ATOM 1477 O O . THR A 1 190 ? -5.958 -16.084 -10.562 1.00 94.44 190 THR A O 1
ATOM 1480 N N . GLY A 1 191 ? -6.250 -17.545 -12.253 1.00 93.44 191 GLY A N 1
ATOM 1481 C CA . GLY A 1 191 ? -5.836 -16.640 -13.330 1.00 93.44 191 GLY A CA 1
ATOM 1482 C C . GLY A 1 191 ? -4.561 -17.129 -14.008 1.00 93.44 191 GLY A C 1
ATOM 1483 O O . GLY A 1 191 ? -4.474 -18.300 -14.358 1.00 93.44 191 GLY A O 1
ATOM 1484 N N . ASP A 1 192 ? -3.586 -16.237 -14.188 1.00 94.69 192 ASP A N 1
ATOM 1485 C CA . ASP A 1 192 ? -2.344 -16.530 -14.924 1.00 94.69 192 ASP A CA 1
ATOM 1486 C C . ASP A 1 192 ? -1.383 -17.475 -14.176 1.00 94.69 192 ASP A C 1
ATOM 1488 O O . ASP A 1 192 ? -0.458 -18.019 -14.778 1.00 94.69 192 ASP A O 1
ATOM 1492 N N . PHE A 1 193 ? -1.586 -17.663 -12.868 1.00 93.88 193 PHE A N 1
ATOM 1493 C CA . PHE A 1 193 ? -0.780 -18.533 -12.009 1.00 93.88 193 PHE A CA 1
ATOM 1494 C C . PHE A 1 193 ? -1.700 -19.475 -11.229 1.00 93.88 193 PHE A C 1
ATOM 1496 O O . PHE A 1 193 ? -2.659 -19.018 -10.603 1.00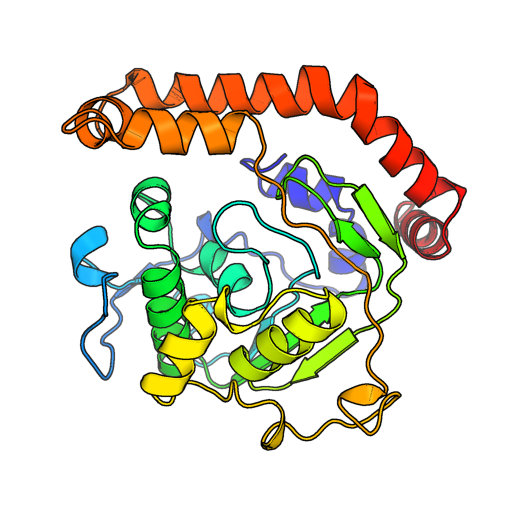 93.88 193 PHE A O 1
ATOM 1503 N N . GLU A 1 194 ? -1.396 -20.774 -11.251 1.00 88.56 194 GLU A N 1
ATOM 1504 C CA . GLU A 1 194 ? -2.227 -21.818 -10.630 1.00 88.56 194 GLU A CA 1
ATOM 1505 C C . GLU A 1 194 ? -1.722 -22.228 -9.240 1.00 88.56 194 GLU A C 1
ATOM 1507 O O . GLU A 1 194 ? -2.492 -22.729 -8.420 1.00 88.56 194 GLU A O 1
ATOM 1512 N N . SER A 1 195 ? -0.440 -21.996 -8.941 1.00 91.75 195 SER A N 1
ATOM 1513 C CA . SER A 1 195 ? 0.155 -22.354 -7.655 1.00 91.75 195 SER A CA 1
ATOM 1514 C C . SER A 1 195 ? 1.074 -21.276 -7.083 1.00 91.75 195 SER A C 1
ATOM 1516 O O . SER A 1 195 ? 1.537 -20.358 -7.764 1.00 91.75 195 SER A O 1
ATOM 1518 N N . TRP A 1 196 ? 1.361 -21.397 -5.784 1.00 93.38 196 TRP A N 1
ATOM 1519 C CA . TRP A 1 196 ? 2.263 -20.490 -5.070 1.00 93.38 196 TRP A CA 1
ATOM 1520 C C . TRP A 1 196 ? 3.700 -20.518 -5.613 1.00 93.38 196 TRP A C 1
ATOM 1522 O O . TRP A 1 196 ? 4.434 -19.525 -5.524 1.00 93.38 196 TRP A O 1
ATOM 1532 N N . ASP A 1 197 ? 4.107 -21.655 -6.174 1.00 91.06 197 ASP A N 1
ATOM 1533 C CA . ASP A 1 197 ? 5.437 -21.847 -6.743 1.00 91.06 197 ASP A CA 1
ATOM 1534 C C . ASP A 1 197 ? 5.570 -21.181 -8.117 1.00 91.06 197 ASP A C 1
ATOM 1536 O O . ASP A 1 197 ? 6.646 -20.665 -8.427 1.00 91.06 197 ASP A O 1
ATOM 1540 N N . ASP A 1 198 ? 4.470 -21.069 -8.868 1.00 92.94 198 ASP A N 1
ATOM 1541 C CA . ASP A 1 198 ? 4.428 -20.400 -10.177 1.00 92.94 198 ASP A CA 1
ATOM 1542 C C . ASP A 1 198 ? 4.525 -18.874 -10.070 1.00 92.94 198 ASP A C 1
ATOM 1544 O O . ASP A 1 198 ? 4.877 -18.192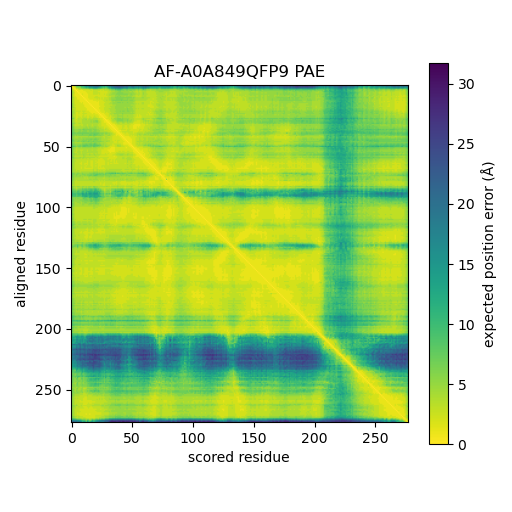 -11.037 1.00 92.94 198 ASP A O 1
ATOM 1548 N N . LEU A 1 199 ? 4.235 -18.313 -8.890 1.00 95.38 199 LEU A N 1
ATOM 1549 C CA . LEU A 1 199 ? 4.294 -16.873 -8.676 1.00 95.38 199 LEU A CA 1
ATOM 1550 C C . LEU A 1 199 ? 5.722 -16.337 -8.898 1.00 95.38 199 LEU A C 1
ATOM 1552 O O . LEU A 1 199 ? 6.692 -16.845 -8.304 1.00 95.38 199 LEU A O 1
ATOM 1556 N N . PRO A 1 200 ? 5.881 -15.243 -9.669 1.00 95.62 200 PRO A N 1
ATOM 1557 C CA . PRO A 1 200 ? 7.188 -14.656 -9.908 1.00 95.62 200 PRO A CA 1
ATOM 1558 C C . PRO A 1 200 ? 7.794 -14.113 -8.609 1.00 95.62 200 PRO A C 1
ATOM 1560 O O . PRO A 1 200 ? 7.121 -13.919 -7.595 1.00 95.62 200 PRO A O 1
ATOM 1563 N N . ASN A 1 201 ? 9.103 -13.866 -8.632 1.00 96.12 201 ASN A N 1
ATOM 1564 C CA . ASN A 1 201 ? 9.816 -13.214 -7.540 1.00 96.12 201 ASN A CA 1
ATOM 1565 C C . ASN A 1 201 ? 10.636 -12.046 -8.090 1.00 96.12 201 ASN A C 1
ATOM 1567 O O . ASN A 1 201 ? 11.590 -12.233 -8.840 1.00 96.12 201 ASN A O 1
ATOM 1571 N N . PHE A 1 202 ? 10.278 -10.826 -7.703 1.00 96.31 202 PHE A N 1
ATOM 1572 C CA . PHE A 1 202 ? 10.946 -9.606 -8.156 1.00 96.31 202 PHE A CA 1
ATOM 1573 C C . PHE A 1 202 ? 12.235 -9.286 -7.381 1.00 96.31 202 PHE A C 1
ATOM 1575 O O . PHE A 1 202 ? 12.913 -8.296 -7.694 1.00 96.31 202 PHE A O 1
ATOM 1582 N N . HIS A 1 203 ? 12.568 -10.102 -6.372 1.00 94.88 203 HIS A N 1
ATOM 1583 C CA . HIS A 1 203 ? 13.760 -9.986 -5.532 1.00 94.88 203 HIS A CA 1
ATOM 1584 C C . HIS A 1 203 ? 13.954 -8.558 -5.007 1.00 94.88 203 HIS A C 1
ATOM 1586 O O . HIS A 1 203 ? 15.001 -7.929 -5.195 1.00 94.88 203 HIS A O 1
ATOM 1592 N N . LEU A 1 204 ? 12.899 -8.006 -4.407 1.00 94.06 204 LEU A N 1
ATOM 1593 C CA . LEU A 1 204 ? 12.919 -6.652 -3.874 1.00 94.06 204 LEU A CA 1
ATOM 1594 C C . LEU A 1 204 ? 13.629 -6.629 -2.524 1.00 94.06 204 LEU A C 1
ATOM 1596 O O . LEU A 1 204 ? 13.484 -7.522 -1.692 1.00 94.06 204 LEU A O 1
ATOM 1600 N N . SER A 1 205 ? 14.380 -5.562 -2.289 1.00 89.06 205 SER A N 1
ATOM 1601 C CA . SER A 1 205 ? 15.166 -5.364 -1.079 1.00 89.06 205 SER A CA 1
ATOM 1602 C C . SER A 1 205 ? 14.662 -4.127 -0.338 1.00 89.06 205 SER A C 1
ATOM 1604 O O . SER A 1 205 ? 15.022 -2.997 -0.695 1.00 89.06 205 SER A O 1
ATOM 1606 N N . PRO A 1 206 ? 13.823 -4.290 0.703 1.00 79.56 206 PRO A N 1
ATOM 1607 C CA . PRO A 1 206 ? 13.353 -3.160 1.485 1.00 79.56 206 PRO A CA 1
ATOM 1608 C C . PRO A 1 206 ? 14.528 -2.470 2.183 1.00 79.56 206 PRO A C 1
ATOM 1610 O O . PRO A 1 206 ? 15.153 -2.994 3.102 1.00 79.56 206 PRO A O 1
ATOM 1613 N N . GLY A 1 207 ? 14.825 -1.255 1.732 1.00 72.06 207 GLY A N 1
ATOM 1614 C CA . GLY A 1 207 ? 15.832 -0.392 2.333 1.00 72.06 207 GLY A CA 1
ATOM 1615 C C . GLY A 1 207 ? 15.218 0.585 3.332 1.00 72.06 207 GLY A C 1
ATOM 1616 O O . GLY A 1 207 ? 14.019 0.871 3.317 1.00 72.06 207 GLY A O 1
ATOM 1617 N N . LYS A 1 208 ? 16.063 1.185 4.171 1.00 68.75 208 LYS A N 1
ATOM 1618 C CA . LYS A 1 208 ? 15.706 2.387 4.935 1.00 68.75 208 LYS A CA 1
ATOM 1619 C C . LYS A 1 208 ? 16.464 3.568 4.357 1.00 68.75 208 LYS A C 1
ATOM 1621 O O . LYS A 1 208 ? 17.678 3.498 4.181 1.00 68.75 208 LYS A O 1
ATOM 1626 N N . SER A 1 209 ? 15.755 4.652 4.049 1.00 62.31 209 SER A N 1
ATOM 1627 C CA . SER A 1 209 ? 16.419 5.891 3.650 1.00 62.31 209 SER A CA 1
ATOM 1628 C C . SER A 1 209 ? 17.195 6.470 4.842 1.00 62.31 209 SER A C 1
ATOM 1630 O O . SER A 1 209 ? 16.814 6.219 5.991 1.00 62.31 209 SER A O 1
ATOM 1632 N N . PRO A 1 210 ? 18.240 7.286 4.612 1.00 62.03 210 PRO A N 1
ATOM 1633 C CA . PRO A 1 210 ? 18.964 7.957 5.692 1.00 62.03 210 PRO A CA 1
ATOM 1634 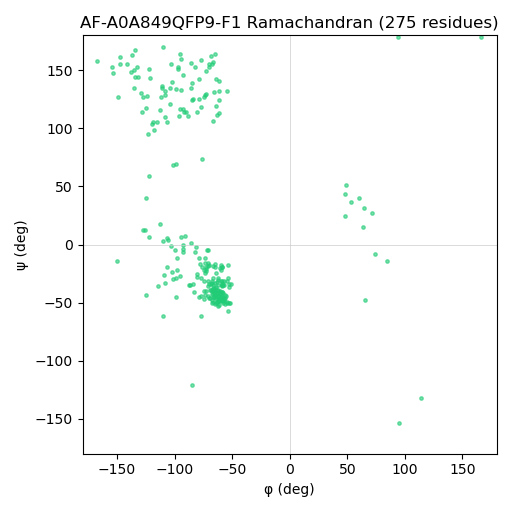C C . PRO A 1 210 ? 18.038 8.735 6.638 1.00 62.03 210 PRO A C 1
ATOM 1636 O O . PRO A 1 210 ? 18.253 8.730 7.843 1.00 62.03 210 PRO A O 1
ATOM 1639 N N . VAL A 1 211 ? 16.955 9.315 6.107 1.00 59.06 211 VAL A N 1
ATOM 1640 C CA . VAL A 1 211 ? 15.929 10.029 6.884 1.00 59.06 211 VAL A CA 1
ATOM 1641 C C . VAL A 1 211 ? 15.177 9.087 7.833 1.00 59.06 211 VAL A C 1
ATOM 1643 O O . VAL A 1 211 ? 15.001 9.411 9.004 1.00 59.06 211 VAL A O 1
ATOM 1646 N N . ILE A 1 212 ? 14.758 7.906 7.363 1.00 58.81 212 ILE A N 1
ATOM 1647 C CA . ILE A 1 212 ? 14.061 6.909 8.198 1.00 58.81 212 ILE A CA 1
ATOM 1648 C C . ILE A 1 212 ? 15.010 6.333 9.254 1.00 58.81 212 ILE A C 1
ATOM 1650 O O . ILE A 1 212 ? 14.626 6.170 10.414 1.00 58.81 212 ILE A O 1
ATOM 1654 N N . THR A 1 213 ? 16.252 6.039 8.865 1.00 63.91 213 THR A N 1
ATOM 1655 C CA . THR A 1 213 ? 17.289 5.536 9.774 1.00 63.91 213 THR A CA 1
ATOM 1656 C C . THR A 1 213 ? 17.606 6.558 10.864 1.00 63.91 213 THR A C 1
ATOM 1658 O O . THR A 1 213 ? 17.640 6.189 12.038 1.00 63.91 213 THR A O 1
ATOM 1661 N N . TRP A 1 214 ? 17.749 7.836 10.499 1.00 57.69 214 TRP A N 1
ATOM 1662 C CA . TRP A 1 214 ? 17.949 8.936 11.441 1.00 57.69 214 TRP A CA 1
ATOM 1663 C C . TRP A 1 214 ? 16.762 9.089 12.389 1.00 57.69 214 TRP A C 1
ATOM 1665 O O . TRP A 1 214 ? 16.958 9.031 13.598 1.00 57.69 214 TRP A O 1
ATOM 1675 N N . ASN A 1 215 ? 15.531 9.190 11.870 1.00 59.66 215 ASN A N 1
ATOM 1676 C CA . ASN A 1 215 ? 14.338 9.316 12.713 1.00 59.66 215 ASN A CA 1
ATOM 1677 C C . ASN A 1 215 ? 14.235 8.163 13.714 1.00 59.66 215 ASN A C 1
ATOM 1679 O O . ASN A 1 215 ? 14.022 8.393 14.897 1.00 59.66 215 ASN A O 1
ATOM 1683 N N . ARG A 1 216 ? 14.435 6.914 13.281 1.00 59.78 216 ARG A N 1
ATOM 1684 C CA . ARG A 1 216 ? 14.346 5.760 14.186 1.00 59.78 216 ARG A CA 1
ATOM 1685 C C . ARG A 1 216 ? 15.510 5.690 15.177 1.00 59.78 216 ARG A C 1
ATOM 1687 O O . ARG A 1 216 ? 15.319 5.176 16.270 1.00 59.78 216 ARG A O 1
ATOM 1694 N N . GLY A 1 217 ? 16.701 6.158 14.808 1.00 57.50 217 GLY A N 1
ATOM 1695 C CA . GLY A 1 217 ? 17.850 6.245 15.713 1.00 57.50 217 GLY A CA 1
ATOM 1696 C C . GLY A 1 217 ? 17.668 7.330 16.772 1.00 57.50 217 GLY A C 1
ATOM 1697 O O . GLY A 1 217 ? 17.884 7.084 17.951 1.00 57.50 217 GLY A O 1
ATOM 1698 N N . PHE A 1 218 ? 17.193 8.500 16.355 1.00 54.84 218 PHE A N 1
ATOM 1699 C CA . PHE A 1 218 ? 16.936 9.646 17.218 1.00 54.84 218 PHE A CA 1
ATOM 1700 C C . PHE A 1 218 ? 15.767 9.362 18.182 1.00 54.84 218 PHE A C 1
ATOM 1702 O O . PHE A 1 218 ? 15.862 9.613 19.374 1.00 54.84 218 PHE A O 1
ATOM 1709 N N . LEU A 1 219 ? 14.700 8.699 17.734 1.00 53.72 219 LEU A N 1
ATOM 1710 C CA . LEU A 1 219 ? 13.562 8.348 18.601 1.00 53.72 219 LEU A CA 1
ATOM 1711 C C . LEU A 1 219 ? 13.838 7.235 19.626 1.00 53.72 219 LEU A C 1
ATOM 1713 O O . LEU A 1 219 ? 12.980 6.957 20.455 1.00 53.72 219 LEU A O 1
ATOM 1717 N N . LYS A 1 220 ? 15.017 6.598 19.606 1.00 52.53 220 LYS A N 1
ATOM 1718 C CA . LYS A 1 220 ? 15.410 5.624 20.642 1.00 52.53 220 LYS A CA 1
ATOM 1719 C C . LYS A 1 220 ? 15.784 6.270 21.975 1.00 52.53 220 LYS A C 1
ATOM 1721 O O . LYS A 1 220 ? 15.864 5.557 22.971 1.00 52.53 220 LYS A O 1
ATOM 1726 N N . PHE A 1 221 ? 16.043 7.576 22.010 1.00 49.88 221 PHE A N 1
ATOM 1727 C CA . PHE A 1 221 ? 16.383 8.259 23.253 1.00 49.88 221 PHE A CA 1
ATOM 1728 C C . PHE A 1 221 ? 15.103 8.643 24.017 1.00 49.88 221 PHE A C 1
ATOM 1730 O O . PHE A 1 221 ? 14.241 9.328 23.452 1.00 49.88 221 PHE A O 1
ATOM 1737 N N . PRO A 1 222 ? 14.966 8.234 25.294 1.00 47.44 222 PRO A N 1
ATOM 1738 C CA . PRO A 1 222 ? 13.788 8.542 26.101 1.00 47.44 222 PRO A CA 1
ATOM 1739 C C . PRO A 1 222 ? 13.510 10.051 26.151 1.00 47.44 222 PRO A C 1
ATOM 1741 O O . PRO A 1 222 ? 14.416 10.847 26.378 1.00 47.44 222 PRO A O 1
ATOM 1744 N N . GLY A 1 223 ? 12.258 10.456 25.923 1.00 54.50 223 GLY A N 1
ATOM 1745 C CA . GLY A 1 223 ? 11.829 11.862 25.973 1.00 54.50 223 GLY A CA 1
ATOM 1746 C C . GLY A 1 223 ? 12.039 12.672 24.686 1.00 54.50 223 GLY A C 1
ATOM 1747 O O . GLY A 1 223 ? 11.402 13.716 24.526 1.00 54.50 223 GLY A O 1
ATOM 1748 N N . MET A 1 224 ? 12.834 12.185 23.723 1.00 56.72 224 MET A N 1
ATOM 1749 C CA . MET A 1 224 ? 13.003 12.877 22.435 1.00 56.72 224 MET A CA 1
ATOM 1750 C C . MET A 1 224 ? 11.782 12.762 21.523 1.00 56.72 224 MET A C 1
ATOM 1752 O O . MET A 1 224 ? 11.550 13.646 20.703 1.00 56.72 224 MET A O 1
ATOM 1756 N N . GLU A 1 225 ? 10.967 11.723 21.705 1.00 54.62 225 GLU A N 1
ATOM 1757 C CA . GLU A 1 225 ? 9.651 11.606 21.074 1.00 54.62 225 GLU A CA 1
ATOM 1758 C C . GLU A 1 225 ? 8.762 12.799 21.457 1.00 54.62 225 GLU A C 1
ATOM 1760 O O . GLU A 1 225 ? 8.241 13.487 20.587 1.00 54.62 225 GLU A O 1
ATOM 1765 N N . THR A 1 226 ? 8.683 13.129 22.747 1.00 56.66 226 THR A N 1
ATOM 1766 C CA . THR A 1 226 ? 7.938 14.290 23.254 1.00 56.66 226 THR A CA 1
ATOM 1767 C C . THR A 1 226 ? 8.549 15.608 22.771 1.00 56.66 226 THR A C 1
ATOM 1769 O O . THR A 1 226 ? 7.818 16.498 22.341 1.00 56.66 226 THR A O 1
ATOM 1772 N N . PHE A 1 227 ? 9.881 15.733 22.802 1.00 56.88 227 PHE A N 1
ATOM 1773 C CA . PHE A 1 227 ? 10.584 16.961 22.417 1.00 56.88 227 PHE A CA 1
ATOM 1774 C C . PHE A 1 227 ? 10.507 17.269 20.920 1.00 56.88 227 PHE A C 1
ATOM 1776 O O . PHE A 1 227 ? 10.367 18.429 20.557 1.00 56.88 227 PHE A O 1
ATOM 1783 N N . LEU A 1 228 ? 10.592 16.267 20.042 1.00 56.50 228 LEU A N 1
ATOM 1784 C CA . LEU A 1 228 ? 10.367 16.485 18.617 1.00 56.50 228 LEU A CA 1
ATOM 1785 C C . LEU A 1 228 ? 8.878 16.613 18.348 1.00 56.50 228 LEU A C 1
ATOM 1787 O O . LEU A 1 228 ? 8.453 17.670 17.913 1.00 56.50 228 LEU A O 1
ATOM 1791 N N . PHE A 1 229 ? 8.083 15.580 18.640 1.00 54.97 229 PHE A N 1
ATOM 1792 C CA . PHE A 1 229 ? 6.720 15.456 18.125 1.00 54.97 229 PHE A CA 1
ATOM 1793 C C . PHE A 1 229 ? 5.685 16.368 18.779 1.00 54.97 229 PHE A C 1
ATOM 1795 O O . PHE A 1 229 ? 4.670 16.658 18.147 1.00 54.97 229 PHE A O 1
ATOM 1802 N N . LYS A 1 230 ? 5.936 16.863 19.999 1.00 57.84 230 LYS A N 1
ATOM 1803 C CA . LYS A 1 230 ? 5.043 17.814 20.686 1.00 57.84 230 LYS A CA 1
ATOM 1804 C C . LYS A 1 230 ? 5.575 19.252 20.705 1.00 57.84 230 LYS A C 1
ATOM 1806 O O . LYS A 1 230 ? 4.948 20.120 21.304 1.00 57.84 230 LYS A O 1
ATOM 1811 N N . SER A 1 231 ? 6.706 19.518 20.048 1.00 64.62 231 SER A N 1
ATOM 1812 C CA . SER A 1 231 ? 7.290 20.858 19.932 1.00 64.62 231 SER A CA 1
ATOM 1813 C C . SER A 1 231 ? 6.908 21.531 18.610 1.00 64.62 231 SER A C 1
ATOM 1815 O O . SER A 1 231 ? 6.792 20.853 17.582 1.00 64.62 231 SER A O 1
ATOM 1817 N N . PRO A 1 232 ? 6.821 22.876 18.572 1.00 60.97 232 PRO A N 1
ATOM 1818 C CA . PRO A 1 232 ? 6.733 23.637 17.328 1.00 60.97 232 PRO A CA 1
ATOM 1819 C C . PRO A 1 232 ? 7.850 23.319 16.323 1.00 60.97 232 PRO A C 1
ATOM 1821 O O . PRO A 1 232 ? 7.697 23.620 15.148 1.00 60.97 232 PRO A O 1
ATOM 1824 N N . LEU A 1 233 ? 8.961 22.694 16.738 1.00 63.78 233 LEU A N 1
ATOM 1825 C CA . LEU A 1 233 ? 10.104 22.369 15.877 1.00 63.78 233 LEU A CA 1
ATOM 1826 C C . LEU A 1 233 ? 9.843 21.235 14.855 1.00 63.78 233 LEU A C 1
ATOM 1828 O O . LEU A 1 233 ? 10.694 20.977 14.003 1.00 63.78 233 LEU A O 1
ATOM 1832 N N . MET A 1 234 ? 8.670 20.583 14.876 1.00 62.16 234 MET A N 1
ATOM 1833 C CA . MET A 1 234 ? 8.305 19.504 13.934 1.00 62.16 234 MET A CA 1
ATOM 1834 C C . MET A 1 234 ? 8.298 19.887 12.452 1.00 62.16 234 MET A C 1
ATOM 1836 O O . MET A 1 234 ? 8.347 19.008 11.581 1.00 62.16 234 MET A O 1
ATOM 1840 N N . TRP A 1 235 ? 8.249 21.179 12.133 1.00 67.19 235 TRP A N 1
ATOM 1841 C CA . TRP A 1 235 ? 8.361 21.620 10.746 1.00 67.19 235 TRP A CA 1
ATOM 1842 C C . TRP A 1 235 ? 9.750 21.296 10.167 1.00 67.19 235 TRP A C 1
ATOM 1844 O O . TRP A 1 235 ? 9.850 20.936 8.995 1.00 67.19 235 TRP A O 1
ATOM 1854 N N . LEU A 1 236 ? 10.815 21.335 10.977 1.00 69.31 236 LEU A N 1
ATOM 1855 C CA . LEU A 1 236 ? 12.196 21.232 10.497 1.00 69.31 236 LEU A CA 1
ATOM 1856 C C . LEU A 1 236 ? 12.539 19.848 9.904 1.00 69.31 236 LEU A C 1
ATOM 1858 O O . LEU A 1 236 ? 13.011 19.813 8.764 1.00 69.31 236 LEU A O 1
ATOM 1862 N N . PRO A 1 237 ? 12.258 18.700 10.560 1.00 69.12 237 PRO A N 1
ATOM 1863 C CA . PRO A 1 237 ? 12.474 17.384 9.948 1.00 69.12 237 PRO A CA 1
ATOM 1864 C C . PRO A 1 237 ? 11.686 17.189 8.647 1.00 69.12 237 PRO A C 1
ATOM 1866 O O . PRO A 1 237 ? 12.178 16.567 7.703 1.00 69.12 237 PRO A O 1
ATOM 1869 N N . THR A 1 238 ? 10.478 17.755 8.572 1.00 68.69 238 THR A N 1
ATOM 1870 C CA . THR A 1 238 ? 9.631 17.698 7.374 1.00 68.69 238 THR A CA 1
ATOM 1871 C C . THR A 1 238 ? 10.271 18.463 6.214 1.00 68.69 238 THR A C 1
ATOM 1873 O O . THR A 1 238 ? 10.364 17.929 5.106 1.00 68.69 238 THR A O 1
ATOM 1876 N N . GLN A 1 239 ? 10.787 19.669 6.475 1.00 73.25 239 GLN A N 1
ATOM 1877 C CA . GLN A 1 239 ? 11.480 20.482 5.472 1.00 73.25 239 GLN A CA 1
ATOM 1878 C C . GLN A 1 239 ? 12.804 19.852 5.030 1.00 73.25 239 GLN A C 1
ATOM 1880 O O . GLN A 1 239 ? 13.078 19.802 3.833 1.00 73.25 239 GLN A O 1
ATOM 1885 N N . LEU A 1 240 ? 13.601 19.315 5.959 1.00 76.94 240 LEU A N 1
ATOM 1886 C CA . LEU A 1 240 ? 14.863 18.636 5.641 1.00 76.94 240 LEU A CA 1
ATOM 1887 C C . LEU A 1 240 ? 14.638 17.363 4.816 1.00 76.94 240 LEU A C 1
ATOM 1889 O O . LEU A 1 240 ? 15.365 17.110 3.855 1.00 76.94 240 LEU A O 1
ATOM 1893 N N . SER A 1 241 ? 13.600 16.587 5.141 1.00 75.12 241 SER A N 1
ATOM 1894 C CA . SER A 1 241 ? 13.184 15.446 4.323 1.00 75.12 241 SER A CA 1
ATOM 1895 C C . SER A 1 241 ? 12.760 15.898 2.923 1.00 75.12 241 SER A C 1
ATOM 1897 O O . SER A 1 241 ? 13.210 15.319 1.933 1.00 75.12 241 SER A O 1
ATOM 1899 N N . GLY A 1 242 ? 11.943 16.953 2.826 1.00 76.19 242 GLY A N 1
ATOM 1900 C CA . GLY A 1 242 ? 11.554 17.563 1.554 1.00 76.19 242 GLY A CA 1
ATOM 1901 C C . GLY A 1 242 ? 12.763 17.967 0.713 1.00 76.19 242 GLY A C 1
ATOM 1902 O O . GLY A 1 242 ? 12.874 17.538 -0.430 1.00 76.19 242 GLY A O 1
ATOM 1903 N N . LEU A 1 243 ? 13.713 18.692 1.307 1.00 80.12 243 LEU A N 1
ATOM 1904 C CA . LEU A 1 243 ? 14.945 19.128 0.654 1.00 80.12 243 LEU A CA 1
ATOM 1905 C C . LEU A 1 243 ? 15.771 17.939 0.142 1.00 80.12 243 LEU A C 1
ATOM 1907 O O . LEU A 1 243 ? 16.159 17.918 -1.023 1.00 80.12 243 LEU A O 1
ATOM 1911 N N . TYR A 1 244 ? 16.003 16.922 0.977 1.00 81.00 244 TYR A N 1
ATOM 1912 C CA . TYR A 1 244 ? 16.741 15.725 0.568 1.00 81.00 244 TYR A CA 1
ATOM 1913 C C . TYR A 1 244 ? 16.101 15.037 -0.646 1.00 81.00 244 TYR A C 1
ATOM 1915 O O . TYR A 1 244 ? 16.789 14.685 -1.606 1.00 81.00 244 TYR A O 1
ATOM 1923 N N . HIS A 1 245 ? 14.783 14.846 -0.626 1.00 80.94 245 HIS A N 1
ATOM 1924 C CA . HIS A 1 245 ? 14.096 14.132 -1.697 1.00 80.94 245 HIS A CA 1
ATOM 1925 C C . HIS A 1 245 ? 13.962 14.967 -2.973 1.00 80.94 245 HIS A C 1
ATOM 1927 O O . HIS A 1 245 ? 14.278 14.467 -4.053 1.00 80.94 245 HIS A O 1
ATOM 1933 N N . ASP A 1 246 ? 13.532 16.221 -2.849 1.00 81.06 246 ASP A N 1
ATOM 1934 C CA . ASP A 1 246 ? 13.137 17.049 -3.988 1.00 81.06 246 ASP A CA 1
ATOM 1935 C C . ASP A 1 246 ? 14.339 17.793 -4.603 1.00 81.06 246 ASP A C 1
ATOM 1937 O O . ASP A 1 246 ? 14.401 17.926 -5.824 1.00 81.06 246 ASP A O 1
ATOM 1941 N N . ALA A 1 247 ? 15.322 18.225 -3.799 1.00 80.75 247 ALA A N 1
ATOM 1942 C CA . ALA A 1 247 ? 16.485 18.979 -4.288 1.00 80.75 247 ALA A CA 1
ATOM 1943 C C . ALA A 1 247 ? 17.720 18.112 -4.571 1.00 80.75 247 ALA A C 1
ATOM 1945 O O . ALA A 1 247 ? 18.523 18.468 -5.431 1.00 80.75 247 ALA A O 1
ATOM 1946 N N . PHE A 1 248 ? 17.876 16.968 -3.896 1.00 84.56 248 PHE A N 1
ATOM 1947 C CA . PHE A 1 248 ? 19.048 16.106 -4.083 1.00 84.56 248 PHE A CA 1
ATOM 1948 C C . PHE A 1 248 ? 18.707 14.799 -4.789 1.00 84.56 248 PHE A C 1
ATOM 1950 O O . PHE A 1 248 ? 19.216 14.528 -5.876 1.00 84.56 248 PHE A O 1
ATOM 1957 N N . TRP A 1 249 ? 17.842 13.967 -4.207 1.00 86.19 249 TRP A N 1
ATOM 1958 C CA . TRP A 1 249 ? 17.618 12.630 -4.750 1.00 86.19 249 TRP A CA 1
ATOM 1959 C C . TRP A 1 249 ? 16.926 12.656 -6.114 1.00 86.19 249 TRP A C 1
ATOM 1961 O O . TRP A 1 249 ? 17.389 11.983 -7.036 1.00 86.19 249 TRP A O 1
ATOM 1971 N N . LEU A 1 250 ? 15.841 13.422 -6.270 1.00 84.62 250 LEU A N 1
ATOM 1972 C CA . LEU A 1 250 ? 15.093 13.463 -7.525 1.00 84.62 250 LEU A CA 1
ATOM 1973 C C . LEU A 1 250 ? 15.955 13.994 -8.684 1.00 84.62 250 LEU A C 1
ATOM 1975 O O . LEU A 1 250 ? 16.016 13.308 -9.704 1.00 84.62 250 LEU A O 1
ATOM 1979 N N . PRO A 1 251 ? 16.683 15.123 -8.565 1.00 87.38 251 PRO A N 1
ATOM 1980 C CA . PRO A 1 251 ? 17.518 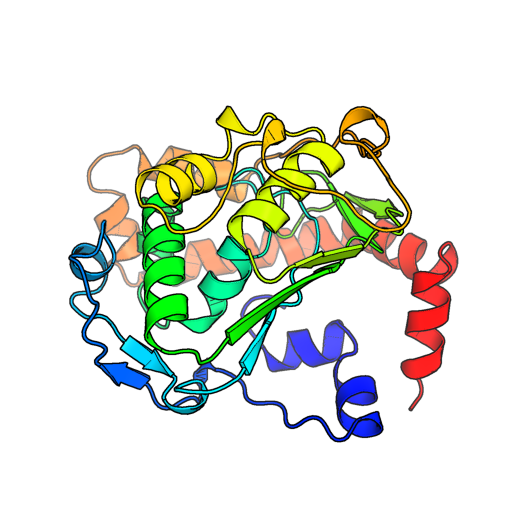15.610 -9.659 1.00 87.38 251 PRO A CA 1
ATOM 1981 C C . PRO A 1 251 ? 18.698 14.692 -9.990 1.00 87.38 251 PRO A C 1
ATOM 1983 O O . PRO A 1 251 ? 19.004 14.529 -11.168 1.00 87.38 251 PRO A O 1
ATOM 1986 N N . LEU A 1 252 ? 19.335 14.086 -8.979 1.00 87.94 252 LEU A N 1
ATOM 1987 C CA . LEU A 1 252 ? 20.566 13.305 -9.165 1.00 87.94 252 LEU A CA 1
ATOM 1988 C C . LEU A 1 252 ? 20.317 11.837 -9.530 1.00 87.94 252 LEU A C 1
ATOM 1990 O O . LEU A 1 252 ? 21.104 11.243 -10.260 1.00 87.94 252 LEU A O 1
ATOM 1994 N N . LYS A 1 253 ? 19.254 11.226 -8.995 1.00 87.62 253 LYS A N 1
ATOM 1995 C CA . LYS A 1 253 ? 18.955 9.793 -9.160 1.00 87.62 253 LYS A CA 1
ATOM 1996 C C . LYS A 1 253 ? 17.559 9.544 -9.723 1.00 87.62 253 LYS A C 1
ATOM 1998 O O . LYS A 1 253 ? 17.412 8.723 -10.621 1.00 87.62 253 LYS A O 1
ATOM 2003 N N . GLY A 1 254 ? 16.542 10.252 -9.234 1.00 87.94 254 GLY A N 1
ATOM 2004 C CA . GLY A 1 254 ? 15.147 10.009 -9.613 1.00 87.94 254 GLY A CA 1
ATOM 2005 C C . GLY A 1 254 ? 14.828 10.326 -11.078 1.00 87.94 254 GLY A C 1
ATOM 2006 O O . GLY A 1 254 ? 14.117 9.562 -11.721 1.00 87.94 254 GLY A O 1
ATOM 2007 N N . LYS A 1 255 ? 15.400 11.398 -11.646 1.00 91.38 255 LYS A N 1
ATOM 2008 C CA . LYS A 1 255 ? 15.186 11.796 -13.051 1.00 91.38 255 LYS A CA 1
ATOM 2009 C C . LYS A 1 255 ? 15.568 10.704 -14.045 1.00 91.38 255 LYS A C 1
ATOM 2011 O O . LYS A 1 255 ? 14.895 10.568 -15.060 1.00 91.38 255 LYS A O 1
ATOM 2016 N N . LYS A 1 256 ? 16.607 9.916 -13.744 1.00 95.12 256 LYS A N 1
ATOM 2017 C CA . LYS A 1 256 ? 16.985 8.751 -14.554 1.00 95.12 256 LYS A CA 1
ATOM 2018 C C . LYS A 1 256 ? 15.822 7.762 -14.652 1.00 95.12 256 LYS A C 1
ATOM 2020 O O . LYS A 1 256 ? 15.499 7.324 -15.745 1.00 95.12 256 LYS A O 1
ATOM 2025 N N . TRP A 1 257 ? 15.188 7.443 -13.526 1.00 94.25 257 TRP A N 1
ATOM 2026 C CA . TRP A 1 257 ? 14.078 6.491 -13.477 1.00 94.25 257 TRP A CA 1
ATOM 2027 C C . TRP A 1 257 ? 12.802 7.030 -14.111 1.00 94.25 257 TRP A C 1
ATOM 2029 O O . TRP A 1 257 ? 12.096 6.281 -14.770 1.00 94.25 257 TRP A O 1
ATOM 2039 N N . VAL A 1 258 ? 12.529 8.329 -13.962 1.00 92.50 258 VAL A N 1
ATOM 2040 C CA . VAL A 1 258 ? 11.412 8.980 -14.666 1.00 92.50 258 VAL A CA 1
ATOM 2041 C C . VAL A 1 258 ? 11.620 8.916 -16.178 1.00 92.50 258 VAL A C 1
ATOM 2043 O O . VAL A 1 258 ? 10.688 8.588 -16.904 1.00 92.50 258 VAL A O 1
ATOM 2046 N N . ARG A 1 259 ? 12.843 9.194 -16.650 1.00 95.31 259 ARG A N 1
ATOM 2047 C CA . ARG A 1 259 ? 13.190 9.094 -18.070 1.00 95.31 259 ARG A CA 1
ATOM 2048 C C . ARG A 1 259 ? 13.023 7.667 -18.580 1.00 95.31 259 ARG A C 1
ATOM 2050 O O . ARG A 1 259 ? 12.291 7.469 -19.536 1.00 95.31 259 ARG A O 1
ATOM 2057 N N . TRP A 1 260 ? 13.629 6.703 -17.888 1.00 96.38 260 TRP A N 1
ATOM 2058 C CA . TRP A 1 260 ? 13.493 5.279 -18.188 1.00 96.38 260 TRP A CA 1
ATOM 2059 C C . TRP A 1 260 ? 12.021 4.860 -18.291 1.00 96.38 260 TRP A C 1
ATOM 2061 O O . TRP A 1 260 ? 11.618 4.301 -19.300 1.00 96.38 260 TRP A O 1
ATOM 2071 N N . PHE A 1 261 ? 11.189 5.212 -17.303 1.00 95.75 261 PHE A N 1
ATOM 2072 C CA . PHE A 1 261 ? 9.763 4.884 -17.328 1.00 95.75 261 PHE A CA 1
ATOM 2073 C C . PHE A 1 261 ? 9.080 5.454 -18.575 1.00 95.75 261 PHE A C 1
ATOM 2075 O O . PHE A 1 261 ? 8.405 4.722 -19.287 1.00 95.75 261 PHE A O 1
ATOM 2082 N N . LEU A 1 262 ? 9.274 6.746 -18.857 1.00 95.06 262 LEU A N 1
ATOM 2083 C CA . LEU A 1 262 ? 8.602 7.423 -19.966 1.00 95.06 262 LEU A CA 1
ATOM 2084 C C . LEU A 1 262 ? 9.100 6.983 -21.347 1.00 95.06 262 LEU A C 1
ATOM 2086 O O . LEU A 1 262 ? 8.323 7.032 -22.297 1.00 95.06 262 LEU A O 1
ATOM 2090 N N . GLU A 1 263 ? 10.382 6.666 -21.494 1.00 96.12 263 GLU A N 1
ATOM 2091 C CA . GLU A 1 263 ? 11.032 6.455 -22.795 1.00 96.12 263 GLU A CA 1
ATOM 2092 C C . GLU A 1 263 ? 11.239 4.979 -23.143 1.00 96.12 263 GLU A C 1
ATOM 2094 O O . GLU A 1 263 ? 11.331 4.664 -24.323 1.00 96.12 263 GLU A O 1
ATOM 2099 N N . GLU A 1 264 ? 11.299 4.088 -22.152 1.00 96.38 264 GLU A N 1
ATOM 2100 C CA . GLU A 1 264 ? 11.730 2.697 -22.347 1.00 96.38 264 GLU A CA 1
ATOM 2101 C C . GLU A 1 264 ? 10.677 1.658 -21.920 1.00 96.38 264 GLU A C 1
ATOM 2103 O O . GLU A 1 264 ? 10.974 0.465 -21.900 1.00 96.38 264 GLU A O 1
ATOM 2108 N N . THR A 1 265 ? 9.458 2.069 -21.544 1.00 97.00 265 THR A N 1
ATOM 2109 C CA . THR A 1 265 ? 8.421 1.138 -21.061 1.00 97.00 265 THR A CA 1
ATOM 2110 C C . THR A 1 265 ? 7.071 1.361 -21.736 1.00 97.00 265 THR A C 1
ATOM 2112 O O . THR A 1 265 ? 6.660 2.503 -21.948 1.00 97.00 265 THR A O 1
ATOM 2115 N N . GLU A 1 266 ? 6.335 0.273 -21.982 1.00 96.69 266 GLU A N 1
ATOM 2116 C CA . GLU A 1 266 ? 4.964 0.307 -22.523 1.00 96.69 266 GLU A CA 1
ATOM 2117 C C . GLU A 1 266 ? 4.012 1.106 -21.616 1.00 96.69 266 GLU A C 1
ATOM 2119 O O . GLU A 1 266 ? 3.133 1.829 -22.081 1.00 96.69 266 GLU A O 1
ATOM 2124 N N . TRP A 1 267 ? 4.230 1.065 -20.298 1.00 96.00 267 TRP A N 1
ATOM 2125 C CA . TRP A 1 267 ? 3.472 1.870 -19.338 1.00 96.00 267 TRP A CA 1
ATOM 2126 C C . TRP A 1 267 ? 3.748 3.369 -19.470 1.00 96.00 267 TRP A C 1
ATOM 2128 O O . TRP A 1 267 ? 2.847 4.176 -19.250 1.00 96.00 267 TRP A O 1
ATOM 2138 N N . GLY A 1 268 ? 4.967 3.758 -19.846 1.00 95.62 268 GLY A N 1
ATOM 2139 C CA . GLY A 1 268 ? 5.312 5.141 -20.170 1.00 95.62 268 GLY A CA 1
ATOM 2140 C C . GLY A 1 268 ? 4.642 5.628 -21.450 1.00 95.62 268 GLY A C 1
ATOM 2141 O O . GLY A 1 268 ? 4.171 6.767 -21.504 1.00 95.62 268 GLY A O 1
ATOM 2142 N N . GLU A 1 269 ? 4.550 4.766 -22.461 1.00 95.56 269 GLU A N 1
ATOM 2143 C CA . GLU A 1 269 ? 3.805 5.040 -23.694 1.00 95.56 269 GLU A CA 1
ATOM 2144 C C . GLU A 1 269 ? 2.307 5.192 -23.414 1.00 95.56 269 GLU A C 1
ATOM 2146 O O . GLU A 1 269 ? 1.701 6.194 -23.810 1.00 95.56 269 GLU A O 1
ATOM 2151 N N . LEU A 1 270 ? 1.729 4.267 -22.638 1.00 94.69 270 LEU A N 1
ATOM 2152 C CA . LEU A 1 270 ? 0.350 4.368 -22.173 1.00 94.69 270 LEU A CA 1
ATOM 2153 C C . LEU A 1 270 ? 0.142 5.670 -21.393 1.00 94.69 270 LEU A C 1
ATOM 2155 O O . LEU A 1 270 ? -0.790 6.409 -21.698 1.00 94.69 270 LEU A O 1
ATOM 2159 N N . TRP A 1 271 ? 1.033 6.003 -20.454 1.00 94.31 271 TRP A N 1
ATOM 2160 C CA . TRP A 1 271 ? 0.971 7.241 -19.671 1.00 94.31 271 TRP A CA 1
ATOM 2161 C C . TRP A 1 271 ? 0.925 8.492 -20.555 1.00 94.31 271 TRP A C 1
ATOM 2163 O O . TRP A 1 271 ? 0.114 9.395 -20.324 1.00 94.31 271 TRP A O 1
ATOM 2173 N N . LYS A 1 272 ? 1.758 8.543 -21.601 1.00 94.00 272 LYS A N 1
ATOM 2174 C CA . LYS A 1 272 ? 1.774 9.641 -22.580 1.00 94.00 272 LYS A CA 1
ATOM 2175 C C . LYS A 1 272 ? 0.472 9.718 -23.379 1.00 94.00 272 LYS A C 1
ATOM 2177 O O . LYS A 1 272 ? 0.001 10.827 -23.623 1.00 94.00 272 LYS A O 1
ATOM 2182 N N . SER A 1 273 ? -0.127 8.577 -23.732 1.00 93.44 273 SER A N 1
ATOM 2183 C CA . SER A 1 273 ? -1.326 8.521 -24.583 1.00 93.44 273 SER A CA 1
ATOM 2184 C C . SER A 1 273 ? -2.536 9.271 -24.012 1.00 93.44 273 SER A C 1
ATOM 2186 O O . SER A 1 273 ? -3.305 9.843 -24.776 1.00 93.44 273 SER A O 1
ATOM 2188 N N . TYR A 1 274 ? -2.674 9.331 -22.681 1.00 91.62 274 TYR A N 1
ATOM 2189 C CA . TYR A 1 274 ? -3.766 10.043 -22.003 1.00 91.62 274 TYR A CA 1
ATOM 2190 C C . TYR A 1 274 ? -3.306 11.307 -21.259 1.00 91.62 274 TYR A C 1
ATOM 2192 O O . TYR A 1 274 ? -4.106 11.960 -20.598 1.00 91.62 274 TYR A O 1
ATOM 2200 N N . SER A 1 275 ? -2.023 11.677 -21.346 1.00 84.25 275 SER A N 1
ATOM 2201 C CA . SER A 1 275 ? -1.502 12.932 -20.771 1.00 84.25 275 SER A CA 1
ATOM 2202 C C . SER A 1 275 ? -1.855 14.176 -21.593 1.00 84.25 275 SER A C 1
ATOM 2204 O O . SER A 1 275 ? -1.750 15.288 -21.082 1.00 84.25 275 SER A O 1
ATOM 2206 N N . ALA A 1 276 ? -2.205 14.001 -22.869 1.00 61.88 276 ALA A N 1
ATOM 2207 C CA . ALA A 1 276 ? -2.452 15.087 -23.818 1.00 61.88 276 ALA A CA 1
ATOM 2208 C C . ALA A 1 276 ? -3.933 15.533 -23.916 1.00 61.88 276 ALA A C 1
ATOM 2210 O O . ALA A 1 276 ? -4.225 16.443 -24.690 1.00 61.88 276 ALA A O 1
ATOM 2211 N N . GLU A 1 277 ? -4.847 14.912 -23.151 1.00 52.91 277 GLU A N 1
ATOM 2212 C CA . GLU A 1 277 ? -6.304 15.206 -23.080 1.00 52.91 277 GLU A CA 1
ATOM 2213 C C . GLU A 1 277 ? -6.710 16.141 -21.914 1.00 52.91 277 GLU A C 1
ATOM 2215 O O . GLU A 1 277 ? -7.783 16.808 -21.996 1.00 52.91 277 GLU A O 1
#

Nearest PDB structures (foldseek):
  4qgc-assembly1_C  TM=2.477E-01  e=4.488E+00  Homo sapiens
  8x4r-assembly1_A  TM=2.445E-01  e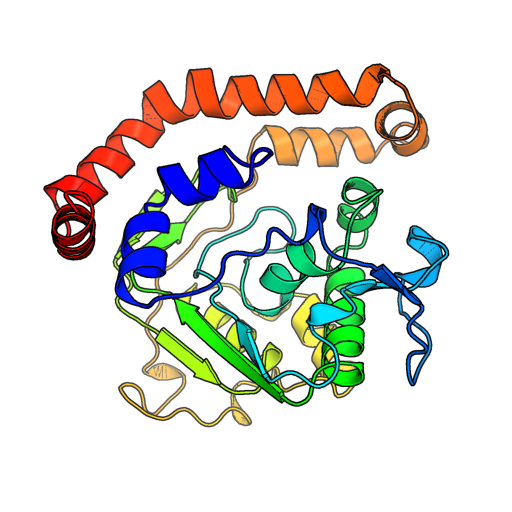=8.699E+00  Homo sapiens
  5w3d-assembly1_A  TM=1.204E-01  e=9.811E+00  Drosophila melanogaster

Sequence (277 aa):
VVTNIYAGTKGNNWYPVMKKHRIKFLPLINATYVDVKLPRKTLVLEDIFGEVIAPKEIFGTNIIHLPTIKTHGHTQMTGALKDSFGLYLTKNRHLAHLKIHEVLVDLLLLQKTISHSEFVITDGSVVGDGPGPRTMVPKIGNVLIATSDMVAADTVQTRLMGIDQRLVLKLQMAKELGLGESDPEKIELTGDFESWDDLPNFHLSPGKSPVITWNRGFLKFPGMETFLFKSPLMWLPTQLSGLYHDAFWLPLKGKKWVRWFLEETEWGELWKSYSAE

pLDDT: mean 87.18, std 12.76, range [47.44, 98.31]

Mean predicted aligned error: 6.33 Å

Foldseek 3Di:
DVVDVVVVCVVLVVVLVCVVVVPDDDQLLPFDKDFDDFPDDAPCPCVQPVTFIFGPVQFQAEDEAEAEAEAEQQQRTAFDLNSLLSGGDNPPSVSCSVVVLSVSLSSLRVCVRGYNFYKYKYDQQWHWAEADDQQTDIDGGPDIDIDRFRLLRVLLSCLQAVHDVVSRVSSVVCVVVVSGDNDLVPDQDDDPDGHSVRRHYPPGDRYHDPLRVVVVVQVVDPPVCCVQVVDPNVVPSVVVVVCCRPVPSCVPPVVVNVCCLLPPDPNNVVSVVSSVD